Protein AF-A0A661WHG6-F1 (afdb_monomer_lite)

Radius of gyration: 19.68 Å; chains: 1; bounding box: 61×46×53 Å

Secondary structure (DSSP, 8-state):
-HHHHHHHHHHHHHHHHHHHT-SSHHHHHHHHHHHHHHHHHHH--HHHHHHHHTHHHHHHHHIIIIIGGGGGG----S--PPPHHHHHHHHHHHHHHHHHHHHHSSSTTHHHHHHHHHHHHHHHHHHTT--HHHHHHHHHHHHHHHHHHTT---HHHHHHHHHHHHHHHHHHHHHHHHHSPPPPP-S-S--

Foldseek 3Di:
DVVVVVVVVVVVVVLVVLQLQQLLLVLQLQLQLLLLVLVCLVPVDCVSNVSNVVSVVVSVVCCVVQPVLLPVPPPSPDRPADDPVLLVVLLVLLLVQQVVCQVVDVLHPPQSVVSSVLSNVLSVCSNVVHRNVVSCVPSVVVCVVVCVVSVNDHSSSSNSSSVSSSVSSVVSNVVSCVVRPDPDPPPDPPD

Structure (mmCIF, N/CA/C/O backbone):
data_AF-A0A661WHG6-F1
#
_entry.id   AF-A0A661WHG6-F1
#
loop_
_atom_site.group_PDB
_atom_site.id
_atom_site.type_symbol
_atom_site.label_atom_id
_atom_site.label_alt_id
_atom_site.label_comp_id
_atom_site.label_asym_id
_atom_site.label_entity_id
_atom_site.label_seq_id
_atom_site.pdbx_PDB_ins_code
_atom_site.Cartn_x
_atom_site.Cartn_y
_atom_site.Cartn_z
_atom_site.occupancy
_atom_site.B_iso_or_equiv
_atom_site.auth_seq_id
_atom_site.auth_comp_id
_atom_site.auth_asym_id
_atom_site.auth_atom_id
_atom_site.pdbx_PDB_model_num
ATOM 1 N N . MET A 1 1 ? -23.611 21.277 32.664 1.00 56.62 1 MET A N 1
ATOM 2 C CA . MET A 1 1 ? -24.031 19.951 32.149 1.00 56.62 1 MET A CA 1
ATOM 3 C C . MET A 1 1 ? -23.860 19.839 30.629 1.00 56.62 1 MET A C 1
ATOM 5 O O . MET A 1 1 ? -23.293 18.849 30.190 1.00 56.62 1 MET A O 1
ATOM 9 N N . ASN A 1 2 ? -24.220 20.860 29.833 1.00 60.94 2 ASN A N 1
ATOM 10 C CA . ASN A 1 2 ? -23.982 20.871 28.374 1.00 60.94 2 ASN A CA 1
ATOM 11 C C . ASN A 1 2 ? -22.501 20.778 27.956 1.00 60.94 2 ASN A C 1
ATOM 13 O O . ASN A 1 2 ? -22.187 20.074 26.997 1.00 60.94 2 ASN A O 1
ATOM 17 N N . ASP A 1 3 ? -21.574 21.405 28.685 1.00 63.75 3 ASP A N 1
ATOM 18 C CA . ASP A 1 3 ? -20.150 21.377 28.304 1.00 63.75 3 ASP A CA 1
ATOM 19 C C . ASP A 1 3 ? -19.500 19.997 28.485 1.00 63.75 3 ASP A C 1
ATOM 21 O O . ASP A 1 3 ? -18.672 19.587 27.674 1.00 63.75 3 ASP A O 1
ATOM 25 N N . GLN A 1 4 ? -19.930 19.223 29.489 1.00 61.72 4 GLN A N 1
ATOM 26 C CA . GLN A 1 4 ? -19.428 17.861 29.712 1.00 61.72 4 GLN A CA 1
ATOM 27 C C . GLN A 1 4 ? -19.907 16.887 28.626 1.00 61.72 4 GLN A C 1
ATOM 29 O O . GLN A 1 4 ? -19.120 16.068 28.156 1.00 61.72 4 GLN A O 1
ATOM 34 N N . ILE A 1 5 ? -21.157 17.021 28.168 1.00 66.31 5 ILE A N 1
ATOM 35 C CA . ILE A 1 5 ? -21.702 16.230 27.050 1.00 66.31 5 ILE A CA 1
ATOM 36 C C . ILE A 1 5 ? -20.987 16.600 25.738 1.00 66.31 5 ILE A C 1
ATOM 38 O O . ILE A 1 5 ? -20.675 15.736 24.915 1.00 66.31 5 ILE A O 1
ATOM 42 N N . THR A 1 6 ? -20.651 17.878 25.554 1.00 74.19 6 THR A N 1
ATOM 43 C CA . THR A 1 6 ? -19.936 18.363 24.363 1.00 74.19 6 THR A CA 1
ATOM 44 C C . THR A 1 6 ? -18.488 17.858 24.313 1.00 74.19 6 THR A C 1
ATOM 46 O O . THR A 1 6 ? -18.000 17.450 23.257 1.00 74.19 6 THR A O 1
ATOM 49 N N . GLU A 1 7 ? -17.795 17.808 25.451 1.00 71.00 7 GLU A N 1
ATOM 50 C CA . GLU A 1 7 ? -16.442 17.246 25.519 1.00 71.00 7 GLU A CA 1
ATOM 51 C C . GLU A 1 7 ? -16.431 15.714 25.402 1.00 71.00 7 GLU A C 1
ATOM 53 O O . GLU A 1 7 ? -15.607 15.164 24.668 1.00 71.00 7 GLU A O 1
ATOM 58 N N . GLN A 1 8 ? -17.392 15.007 26.008 1.00 69.88 8 GLN A N 1
ATOM 59 C CA . GLN A 1 8 ? -17.536 13.555 25.827 1.00 69.88 8 GLN A CA 1
ATOM 60 C C . GLN A 1 8 ? -17.824 13.178 24.367 1.00 69.88 8 GLN A C 1
ATOM 62 O O . GLN A 1 8 ? -17.201 12.262 23.828 1.00 69.88 8 GLN A O 1
ATOM 67 N N . THR A 1 9 ? -18.703 13.912 23.680 1.00 71.81 9 THR A N 1
ATOM 68 C CA . THR A 1 9 ? -19.012 13.670 22.258 1.00 71.81 9 THR A CA 1
ATOM 69 C C . THR A 1 9 ? -17.832 13.984 21.337 1.00 71.81 9 THR A C 1
ATOM 71 O O . THR A 1 9 ? -17.581 13.237 20.386 1.00 71.81 9 THR A O 1
ATOM 74 N N . LYS A 1 10 ? -17.043 15.030 21.623 1.00 68.44 10 LYS A N 1
ATOM 75 C CA . LYS A 1 10 ? -15.769 15.289 20.925 1.00 68.44 10 LYS A CA 1
ATOM 76 C C . LYS A 1 10 ? -14.760 14.162 21.129 1.00 68.44 10 LYS A C 1
ATOM 78 O O . LYS A 1 10 ? -14.116 13.748 20.163 1.00 68.44 10 LYS A O 1
ATOM 83 N N . GLN A 1 11 ? -14.608 13.663 22.356 1.00 65.00 11 GLN A N 1
ATOM 84 C CA . GLN A 1 11 ? -13.693 12.560 22.662 1.00 65.00 11 GLN A CA 1
ATOM 85 C C . GLN A 1 11 ? -14.117 11.267 21.959 1.00 65.00 11 GLN A C 1
ATOM 87 O O . GLN A 1 11 ? -13.280 10.640 21.307 1.00 65.00 11 GLN A O 1
ATOM 92 N N . LEU A 1 12 ? -15.414 10.947 21.980 1.00 65.25 12 LEU A N 1
ATOM 93 C CA . LEU A 1 12 ? -16.008 9.843 21.224 1.00 65.25 12 LEU A CA 1
ATOM 94 C C . LEU A 1 12 ? -15.752 9.990 19.723 1.00 65.25 12 LEU A C 1
ATOM 96 O O . LEU A 1 12 ? -15.233 9.064 19.116 1.00 65.25 12 LEU A O 1
ATOM 100 N N . ARG A 1 13 ? -15.999 11.161 19.118 1.00 63.28 13 ARG A N 1
ATOM 101 C CA . ARG A 1 13 ? -15.693 11.410 17.692 1.00 63.28 13 ARG A CA 1
ATOM 102 C C . ARG A 1 13 ? -14.212 11.238 17.365 1.00 63.28 13 ARG A C 1
ATOM 104 O O . ARG A 1 13 ? -13.872 10.628 16.353 1.00 63.28 13 ARG A O 1
ATOM 111 N N . LYS A 1 14 ? -13.318 11.758 18.209 1.00 62.19 14 LYS A N 1
ATOM 112 C CA . LYS A 1 14 ? -11.863 11.652 18.017 1.00 62.19 14 LYS A CA 1
ATOM 113 C C . LYS A 1 14 ? -11.382 10.201 18.132 1.00 62.19 14 LYS A C 1
ATOM 115 O O . LYS A 1 14 ? -10.477 9.795 17.404 1.00 62.19 14 LYS A O 1
ATOM 120 N N . GLN A 1 15 ? -11.986 9.411 19.015 1.00 61.53 15 GLN A N 1
ATOM 121 C CA . GLN A 1 15 ? -11.705 7.980 19.171 1.00 61.53 15 GLN A CA 1
ATOM 122 C C . GLN A 1 15 ? -12.338 7.134 18.056 1.00 61.53 15 GLN A C 1
ATOM 124 O O . GLN A 1 15 ? -11.702 6.197 17.566 1.00 61.53 15 GLN A O 1
ATOM 129 N N . TYR A 1 16 ? -13.522 7.524 17.580 1.00 63.84 16 TYR A N 1
ATOM 130 C CA . TYR A 1 16 ? -14.195 6.942 16.421 1.00 63.84 16 TYR A CA 1
ATOM 131 C C . TYR A 1 16 ? -13.341 7.115 15.165 1.00 63.84 16 TYR A C 1
ATOM 133 O O . TYR A 1 16 ? -13.012 6.138 14.500 1.00 63.84 16 TYR A O 1
ATOM 141 N N . ALA A 1 17 ? -12.863 8.337 14.914 1.00 60.47 17 ALA A N 1
ATOM 142 C CA . ALA A 1 17 ? -11.972 8.641 13.798 1.00 60.47 17 ALA A CA 1
ATOM 143 C C . ALA A 1 17 ? -10.676 7.812 13.839 1.00 60.47 17 ALA A C 1
ATOM 145 O O . ALA A 1 17 ? -10.213 7.331 12.811 1.00 60.47 17 ALA A O 1
ATOM 146 N N . ARG A 1 18 ? -10.095 7.582 15.024 1.00 62.00 18 ARG A N 1
ATOM 147 C CA . ARG A 1 18 ? -8.877 6.762 15.161 1.00 62.00 18 ARG A CA 1
ATOM 148 C C . ARG A 1 18 ? -9.119 5.280 14.890 1.00 62.00 18 ARG A C 1
ATOM 150 O O . ARG A 1 18 ? -8.292 4.641 14.250 1.00 62.00 18 ARG A O 1
ATOM 157 N N . THR A 1 19 ? -10.219 4.724 15.385 1.00 61.06 19 THR A N 1
ATOM 158 C CA . THR A 1 19 ? -10.533 3.295 15.208 1.00 61.06 19 THR A CA 1
ATOM 159 C C . THR A 1 19 ? -10.965 3.012 13.771 1.00 61.06 19 THR A C 1
ATOM 161 O O . THR A 1 19 ? -10.587 1.994 13.202 1.00 61.06 19 THR A O 1
ATOM 164 N N . PHE A 1 20 ? -11.646 3.973 13.143 1.00 66.50 20 PHE A N 1
ATOM 165 C CA . PHE A 1 20 ? -12.087 3.902 11.755 1.00 66.50 20 PHE A CA 1
ATOM 166 C C . PHE A 1 20 ? -10.953 3.723 10.740 1.00 66.50 20 PHE A C 1
ATOM 168 O O . PHE A 1 20 ? -11.207 3.218 9.654 1.00 66.50 20 PHE A O 1
ATOM 175 N N . HIS A 1 21 ? -9.718 4.109 11.059 1.00 70.50 21 HIS A N 1
ATOM 176 C CA . HIS A 1 21 ? -8.573 3.965 10.150 1.00 70.50 21 HIS A CA 1
ATOM 177 C C . HIS A 1 21 ? -7.598 2.844 10.541 1.00 70.50 21 HIS A C 1
ATOM 179 O O . HIS A 1 21 ? -6.594 2.659 9.862 1.00 70.50 21 HIS A O 1
ATOM 185 N N . ASN A 1 22 ? -7.876 2.097 11.615 1.00 72.75 22 ASN A N 1
ATOM 186 C CA . ASN A 1 22 ? -7.014 1.013 12.105 1.00 72.75 22 ASN A CA 1
ATOM 187 C C . ASN A 1 22 ? -7.556 -0.389 11.773 1.00 72.75 22 ASN A C 1
ATOM 189 O O . ASN A 1 22 ? -7.073 -1.377 12.321 1.00 72.75 22 ASN A O 1
ATOM 193 N N . ASP A 1 23 ? -8.545 -0.474 10.885 1.00 80.31 23 ASP A N 1
ATOM 194 C CA . ASP A 1 23 ? -9.193 -1.708 10.435 1.00 80.31 23 ASP A CA 1
ATOM 195 C C . ASP A 1 23 ? -8.406 -2.452 9.342 1.00 80.31 23 ASP A C 1
ATOM 197 O O . ASP A 1 23 ? -8.827 -3.517 8.919 1.00 80.31 23 ASP A O 1
ATOM 201 N N . GLY A 1 24 ? -7.288 -1.910 8.848 1.00 86.75 24 GLY A N 1
ATOM 202 C CA . GLY A 1 24 ? -6.466 -2.539 7.803 1.00 86.75 24 GLY A CA 1
ATOM 203 C C . GLY A 1 24 ? -7.029 -2.425 6.382 1.00 86.75 24 GLY A C 1
ATOM 204 O O . GLY A 1 24 ? -6.283 -2.593 5.419 1.00 86.75 24 GLY A O 1
ATOM 205 N N . LEU A 1 25 ? -8.307 -2.057 6.216 1.00 89.81 25 LEU A N 1
ATOM 206 C CA . LEU A 1 25 ? -8.905 -1.825 4.896 1.00 89.81 25 LEU A CA 1
ATOM 207 C C . LEU A 1 25 ? -8.182 -0.708 4.147 1.00 89.81 25 LEU A C 1
ATOM 209 O O . LEU A 1 25 ? -7.984 -0.798 2.940 1.00 89.81 25 LEU A O 1
ATOM 213 N N . LEU A 1 26 ? -7.774 0.342 4.860 1.00 89.00 26 LEU A N 1
ATOM 214 C CA . LEU A 1 26 ? -7.057 1.451 4.246 1.00 89.00 26 LEU A CA 1
ATOM 215 C C . LEU A 1 26 ? -5.708 1.000 3.674 1.00 89.00 26 LEU A C 1
ATOM 217 O O . LEU A 1 26 ? -5.421 1.286 2.515 1.00 89.00 26 LEU A O 1
ATOM 221 N N . ASP A 1 27 ? -4.918 0.270 4.462 1.00 90.62 27 ASP A N 1
ATOM 222 C CA . ASP A 1 27 ? -3.631 -0.294 4.054 1.00 90.62 27 ASP A CA 1
ATOM 223 C C . ASP A 1 27 ? -3.807 -1.229 2.834 1.00 90.62 27 ASP A C 1
ATOM 225 O O . ASP A 1 27 ? -3.047 -1.145 1.868 1.00 90.62 27 ASP A O 1
ATOM 229 N N . PHE A 1 28 ? -4.870 -2.047 2.831 1.00 93.69 28 PHE A N 1
ATOM 230 C CA . PHE A 1 28 ? -5.224 -2.927 1.714 1.00 93.69 28 PHE A CA 1
ATOM 231 C C . PHE A 1 28 ? -5.510 -2.145 0.428 1.00 93.69 28 PHE A C 1
ATOM 233 O O . PHE A 1 28 ? -4.937 -2.442 -0.617 1.00 93.69 28 PHE A O 1
ATOM 240 N N . PHE A 1 29 ? -6.368 -1.128 0.499 1.00 93.44 29 PHE A N 1
ATOM 241 C CA . PHE A 1 29 ? -6.764 -0.341 -0.668 1.00 93.44 29 PHE A CA 1
ATOM 242 C C . PHE A 1 29 ? -5.636 0.537 -1.210 1.00 93.44 29 PHE A C 1
ATOM 244 O O . PHE A 1 29 ? -5.507 0.696 -2.423 1.00 93.44 29 PHE A O 1
ATOM 251 N N . VAL A 1 30 ? -4.788 1.065 -0.329 1.00 92.31 30 VAL A N 1
ATOM 252 C CA . VAL A 1 30 ? -3.547 1.735 -0.726 1.00 92.31 30 VAL A CA 1
ATOM 253 C C . VAL A 1 30 ? -2.633 0.760 -1.470 1.00 92.31 30 VAL A C 1
ATOM 255 O O . VAL A 1 30 ? -2.161 1.075 -2.561 1.00 92.31 30 VAL A O 1
ATOM 258 N N . GLY A 1 31 ? -2.421 -0.438 -0.915 1.00 94.00 31 GLY A N 1
ATOM 259 C CA . GLY A 1 31 ? -1.637 -1.487 -1.561 1.00 94.00 31 GLY A CA 1
ATOM 260 C C . GLY A 1 31 ? -2.198 -1.872 -2.930 1.00 94.00 31 GLY A C 1
ATOM 261 O O . GLY A 1 31 ? -1.454 -1.911 -3.905 1.00 94.00 31 GLY A O 1
ATOM 262 N N . TRP A 1 32 ? -3.516 -2.050 -3.034 1.00 95.94 32 TRP A N 1
ATOM 263 C CA . TRP A 1 32 ? -4.223 -2.322 -4.288 1.00 95.94 32 TRP A CA 1
ATOM 264 C C . TRP A 1 32 ? -3.958 -1.257 -5.355 1.00 95.94 32 TRP A C 1
ATOM 266 O O . TRP A 1 32 ? -3.639 -1.592 -6.499 1.00 95.94 32 TRP A O 1
ATOM 276 N N . ALA A 1 33 ? -4.091 0.024 -5.000 1.00 94.81 33 ALA A N 1
ATOM 277 C CA . ALA A 1 33 ? -3.862 1.126 -5.930 1.00 94.81 33 ALA A CA 1
ATOM 278 C C . ALA A 1 33 ? -2.414 1.125 -6.443 1.00 94.81 33 ALA A C 1
ATOM 280 O O . ALA A 1 33 ? -2.183 1.268 -7.643 1.00 94.81 33 ALA A O 1
ATOM 281 N N . ILE A 1 34 ? -1.447 0.881 -5.552 1.00 94.69 34 ILE A N 1
ATOM 282 C CA . ILE A 1 34 ? -0.025 0.801 -5.902 1.00 94.69 34 ILE A CA 1
ATOM 283 C C . ILE A 1 34 ? 0.257 -0.421 -6.790 1.00 94.69 34 ILE A C 1
ATOM 285 O O . ILE A 1 34 ? 0.914 -0.275 -7.816 1.00 94.69 34 ILE A O 1
ATOM 289 N N . VAL A 1 35 ? -0.269 -1.609 -6.466 1.00 96.69 35 VAL A N 1
ATOM 290 C CA . VAL A 1 35 ? -0.124 -2.807 -7.318 1.00 96.69 35 VAL A CA 1
ATOM 291 C C . VAL A 1 35 ? -0.697 -2.549 -8.707 1.00 96.69 35 VAL A C 1
ATOM 293 O O . VAL A 1 35 ? -0.037 -2.831 -9.703 1.00 96.69 35 VAL A O 1
ATOM 296 N N . SER A 1 36 ? -1.891 -1.962 -8.781 1.00 96.44 36 SER A N 1
ATOM 297 C CA . SER A 1 36 ? -2.545 -1.635 -10.051 1.00 96.44 36 SER A CA 1
ATOM 298 C C . SER A 1 36 ? -1.712 -0.648 -10.874 1.00 96.44 36 SER A C 1
ATOM 300 O O . SER A 1 36 ? -1.520 -0.858 -12.070 1.00 96.44 36 SER A O 1
ATOM 302 N N . ALA A 1 37 ? -1.131 0.373 -10.233 1.00 94.19 37 ALA A N 1
ATOM 303 C CA . ALA A 1 37 ? -0.191 1.287 -10.878 1.00 94.19 37 ALA A CA 1
ATOM 304 C C . ALA A 1 37 ? 1.064 0.556 -11.389 1.00 94.19 37 ALA A C 1
ATOM 306 O O . ALA A 1 37 ? 1.504 0.796 -12.508 1.00 94.19 37 ALA A O 1
ATOM 307 N N . GLY A 1 38 ? 1.614 -0.381 -10.615 1.00 94.19 38 GLY A N 1
ATOM 308 C CA . GLY A 1 38 ? 2.751 -1.197 -11.039 1.00 94.19 38 GLY A CA 1
ATOM 309 C C . GLY A 1 38 ? 2.436 -2.094 -12.243 1.00 94.19 38 GLY A C 1
ATOM 310 O O . GLY A 1 38 ? 3.234 -2.171 -13.174 1.00 94.19 38 GLY A O 1
ATOM 311 N N . ILE A 1 39 ? 1.251 -2.712 -12.285 1.00 96.38 39 ILE A N 1
ATOM 312 C CA . ILE A 1 39 ? 0.800 -3.506 -13.442 1.00 96.38 39 ILE A CA 1
ATOM 313 C C . ILE A 1 39 ? 0.554 -2.605 -14.659 1.00 96.38 39 ILE A C 1
ATOM 315 O O . ILE A 1 39 ? 0.895 -2.984 -15.781 1.00 96.38 39 ILE A O 1
ATOM 319 N N . TYR A 1 40 ? 0.011 -1.402 -14.459 1.00 95.75 40 TYR A N 1
ATOM 320 C CA . TYR A 1 40 ? -0.107 -0.405 -15.522 1.00 95.75 40 TYR A CA 1
ATOM 321 C C . TYR A 1 40 ? 1.266 -0.051 -16.105 1.00 95.75 40 TYR A C 1
ATOM 323 O O . TYR A 1 40 ? 1.425 -0.094 -17.319 1.00 95.75 40 TYR A O 1
ATOM 331 N N . LEU A 1 41 ? 2.276 0.208 -15.269 1.00 92.88 41 LEU A N 1
ATOM 332 C CA . LEU A 1 41 ? 3.640 0.480 -15.740 1.00 92.88 41 LEU A CA 1
ATOM 333 C C . LEU A 1 41 ? 4.253 -0.707 -16.502 1.00 92.88 41 LEU A C 1
ATOM 335 O O . LEU A 1 41 ? 5.059 -0.500 -17.402 1.00 92.88 41 LEU A O 1
ATOM 339 N N . LEU A 1 42 ? 3.875 -1.943 -16.159 1.00 94.44 42 LEU A N 1
ATOM 340 C CA . LEU A 1 42 ? 4.360 -3.147 -16.838 1.00 94.44 42 LEU A CA 1
ATOM 341 C C . LEU A 1 42 ? 3.674 -3.389 -18.193 1.00 94.44 42 LEU A C 1
ATOM 343 O O . LEU A 1 42 ? 4.316 -3.825 -19.142 1.00 94.44 42 LEU A O 1
ATOM 347 N N . THR A 1 43 ? 2.364 -3.156 -18.272 1.00 95.94 43 THR A N 1
ATOM 348 C CA . THR A 1 43 ? 1.523 -3.581 -19.410 1.00 95.94 43 THR A CA 1
ATOM 349 C C . THR A 1 43 ? 1.077 -2.432 -20.309 1.00 95.94 43 THR A C 1
ATOM 351 O O . THR A 1 43 ? 0.618 -2.669 -21.422 1.00 95.94 43 THR A O 1
ATOM 354 N N . SER A 1 44 ? 1.172 -1.190 -19.831 1.00 94.56 44 SER A N 1
ATOM 355 C CA . SER A 1 44 ? 0.604 0.020 -20.445 1.00 94.56 44 SER A CA 1
ATOM 356 C C . SER A 1 44 ? -0.913 -0.034 -20.700 1.00 94.56 44 SER A C 1
ATOM 358 O O . SER A 1 44 ? -1.455 0.795 -21.429 1.00 94.56 44 SER A O 1
ATOM 360 N N . LEU A 1 45 ? -1.637 -0.985 -20.095 1.00 96.44 45 LEU A N 1
ATOM 361 C CA . LEU A 1 45 ? -3.079 -1.135 -20.292 1.00 96.44 45 LEU A CA 1
ATOM 362 C C . LEU A 1 45 ? -3.859 -0.220 -19.342 1.00 96.44 45 LEU A C 1
ATOM 364 O O . LEU A 1 45 ? -3.857 -0.417 -18.125 1.00 96.44 45 LEU A O 1
ATOM 368 N N . ALA A 1 46 ? -4.600 0.738 -19.904 1.00 94.31 46 ALA A N 1
ATOM 369 C CA . ALA A 1 46 ? -5.348 1.749 -19.149 1.00 94.31 46 ALA A CA 1
ATOM 370 C C . ALA A 1 46 ? -6.341 1.167 -18.125 1.00 94.31 46 ALA A C 1
ATOM 372 O O . ALA A 1 46 ? -6.623 1.806 -17.112 1.00 94.31 46 ALA A O 1
ATOM 373 N N . ILE A 1 47 ? -6.831 -0.061 -18.339 1.00 95.44 47 ILE A N 1
ATOM 374 C CA . ILE A 1 47 ? -7.724 -0.749 -17.398 1.00 95.44 47 ILE A CA 1
ATOM 375 C C . ILE A 1 47 ? -7.127 -0.856 -15.990 1.00 95.44 47 ILE A C 1
ATOM 377 O O . ILE A 1 47 ? -7.861 -0.720 -15.016 1.00 95.44 47 ILE A O 1
ATOM 381 N N . PHE A 1 48 ? -5.806 -1.015 -15.858 1.00 93.00 48 PHE A N 1
ATOM 382 C CA . PHE A 1 48 ? -5.152 -1.087 -14.550 1.00 93.00 48 PHE A CA 1
ATOM 383 C C . PHE A 1 48 ? -5.045 0.276 -13.863 1.00 93.00 48 PHE A C 1
ATOM 385 O O . PHE A 1 48 ? -5.073 0.342 -12.637 1.00 93.00 48 PHE A O 1
ATOM 392 N N . SER A 1 49 ? -5.029 1.374 -14.625 1.00 89.31 49 SER A N 1
ATOM 393 C CA . SER A 1 49 ? -5.173 2.716 -14.052 1.00 89.31 49 SER A CA 1
ATOM 394 C C . SER A 1 49 ? -6.560 2.873 -13.421 1.00 89.31 49 SER A C 1
ATOM 396 O O . SER A 1 49 ? -6.667 3.203 -12.242 1.00 89.31 49 SER A O 1
ATOM 398 N N . PHE A 1 50 ? -7.628 2.513 -14.146 1.00 91.94 50 PHE A N 1
ATOM 399 C CA . PHE A 1 50 ? -8.996 2.533 -13.609 1.00 91.94 50 PHE A CA 1
ATOM 400 C C . PHE A 1 50 ? -9.184 1.569 -12.430 1.00 91.94 50 PHE A C 1
ATOM 402 O O . PHE A 1 50 ? -9.786 1.936 -11.418 1.00 91.94 50 PHE A O 1
ATOM 409 N N . ALA A 1 51 ? -8.628 0.358 -12.520 1.00 92.12 51 ALA A N 1
ATOM 410 C CA . ALA A 1 51 ? -8.685 -0.635 -11.451 1.00 92.12 51 ALA A CA 1
ATOM 411 C C . ALA A 1 51 ? -8.031 -0.135 -10.154 1.00 92.12 51 ALA A C 1
ATOM 413 O O . ALA A 1 51 ? -8.504 -0.478 -9.072 1.00 92.12 51 ALA A O 1
ATOM 414 N N . GLY A 1 52 ? -7.006 0.718 -10.243 1.00 89.75 52 GLY A N 1
ATOM 415 C CA . GLY A 1 52 ? -6.383 1.346 -9.078 1.00 89.75 52 GLY A CA 1
ATOM 416 C C . GLY A 1 52 ? -7.314 2.283 -8.300 1.00 89.75 52 GLY A C 1
ATOM 417 O O . GLY A 1 52 ? -7.174 2.398 -7.085 1.00 89.75 52 GLY A O 1
ATOM 418 N N . TRP A 1 53 ? -8.299 2.898 -8.966 1.00 88.88 53 TRP A N 1
ATOM 419 C CA . TRP A 1 53 ? -9.263 3.825 -8.352 1.00 88.88 53 TRP A CA 1
ATOM 420 C C . TRP A 1 53 ? -10.538 3.146 -7.832 1.00 88.88 53 TRP A C 1
ATOM 422 O O . TRP A 1 53 ? -11.190 3.675 -6.928 1.00 88.88 53 TRP A O 1
ATOM 432 N N . MET A 1 54 ? -10.871 1.954 -8.340 1.00 89.12 54 MET A N 1
ATOM 433 C CA . MET A 1 54 ? -12.032 1.154 -7.907 1.00 89.12 54 MET A CA 1
ATOM 434 C C . MET A 1 54 ? -12.184 1.000 -6.380 1.00 89.12 54 MET A C 1
ATOM 436 O O . MET A 1 54 ? -13.309 1.133 -5.889 1.00 89.12 54 MET A O 1
ATOM 440 N N . PRO A 1 55 ? -11.108 0.786 -5.594 1.00 87.25 55 PRO A N 1
ATOM 441 C CA . PRO A 1 55 ? -11.149 0.790 -4.133 1.00 87.25 55 PRO A CA 1
ATOM 442 C C . PRO A 1 55 ? -11.964 1.899 -3.466 1.00 87.25 55 PRO A C 1
ATOM 444 O O . PRO A 1 55 ? -12.628 1.646 -2.461 1.00 87.25 55 PRO A O 1
ATOM 447 N N . ILE A 1 56 ? -11.957 3.117 -4.014 1.00 85.50 56 ILE A N 1
ATOM 448 C CA . ILE A 1 56 ? -12.650 4.266 -3.414 1.00 85.50 56 ILE A CA 1
ATOM 449 C C . ILE A 1 56 ? -14.157 4.012 -3.310 1.00 85.50 56 ILE A C 1
ATOM 451 O O . ILE A 1 56 ? -14.779 4.361 -2.305 1.00 85.50 56 ILE A O 1
ATOM 455 N N . LEU A 1 57 ? -14.730 3.334 -4.307 1.00 86.81 57 LEU A N 1
ATOM 456 C CA . LEU A 1 57 ? -16.146 2.971 -4.334 1.00 86.81 57 LEU A CA 1
ATOM 457 C C . LEU A 1 57 ? -16.470 1.848 -3.338 1.00 86.81 57 LEU A C 1
ATOM 459 O O . LEU A 1 57 ? -17.591 1.755 -2.842 1.00 86.81 57 LEU A O 1
ATOM 463 N N . LEU A 1 58 ? -15.483 1.009 -3.022 1.00 86.88 58 LEU A N 1
ATOM 464 C CA . LEU A 1 58 ? -15.633 -0.175 -2.179 1.00 86.88 58 LEU A CA 1
ATOM 465 C C . LEU A 1 58 ? -15.428 0.120 -0.687 1.00 86.88 58 LEU A C 1
ATOM 467 O O . LEU A 1 58 ? -16.003 -0.571 0.154 1.00 86.88 58 LEU A O 1
ATOM 471 N N . ILE A 1 59 ? -14.677 1.167 -0.330 1.00 85.50 59 ILE A N 1
ATOM 472 C CA . ILE A 1 59 ? -14.402 1.524 1.073 1.00 85.50 59 ILE A CA 1
ATOM 473 C C . ILE A 1 59 ? -15.691 1.687 1.885 1.00 85.50 59 ILE A C 1
ATOM 475 O O . ILE A 1 59 ? -15.831 1.093 2.955 1.00 85.50 59 ILE A O 1
ATOM 479 N N . ALA A 1 60 ? -16.636 2.492 1.396 1.00 84.56 60 ALA A N 1
ATOM 480 C CA . ALA A 1 60 ? -17.869 2.790 2.119 1.00 84.56 60 ALA A CA 1
ATOM 481 C C . ALA A 1 60 ? -18.747 1.543 2.369 1.00 84.56 60 ALA A C 1
ATOM 483 O O . ALA A 1 60 ? -19.098 1.307 3.531 1.00 84.56 60 ALA A O 1
ATOM 484 N N . PRO A 1 61 ? -19.099 0.722 1.357 1.00 88.56 61 PRO A N 1
ATOM 485 C CA . PRO A 1 61 ? -19.908 -0.474 1.580 1.00 88.56 61 PRO A CA 1
ATOM 486 C C . PRO A 1 61 ? -19.185 -1.534 2.420 1.00 88.56 61 PRO A C 1
ATOM 488 O O . PRO A 1 61 ? -19.812 -2.118 3.305 1.00 88.56 61 PRO A O 1
ATOM 491 N N . LEU A 1 62 ? -17.874 -1.748 2.230 1.00 86.69 62 LEU A N 1
ATOM 492 C CA . LEU A 1 62 ? -17.133 -2.713 3.052 1.00 86.69 62 LEU A CA 1
ATOM 493 C C . LEU A 1 62 ? -17.087 -2.282 4.515 1.00 86.69 62 LEU A C 1
ATOM 495 O O . LEU A 1 62 ? -17.322 -3.102 5.402 1.00 86.69 62 LEU A O 1
ATOM 499 N N . LYS A 1 63 ? -16.854 -0.995 4.789 1.00 84.69 63 LYS A N 1
ATOM 500 C CA . LYS A 1 63 ? -16.883 -0.497 6.166 1.00 84.69 63 LYS A CA 1
ATOM 501 C C . LYS A 1 63 ? -18.273 -0.617 6.774 1.00 84.69 63 LYS A C 1
ATOM 503 O O . LYS A 1 63 ? -18.372 -1.075 7.907 1.00 84.69 63 LYS A O 1
ATOM 508 N N . LYS A 1 64 ? -19.340 -0.2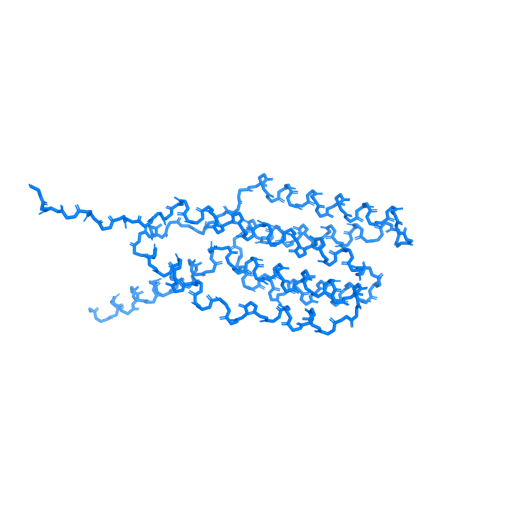88 6.037 1.00 85.19 64 LYS A N 1
ATOM 509 C CA . LYS A 1 64 ? -20.724 -0.474 6.511 1.00 85.19 64 LYS A CA 1
ATOM 510 C C . LYS A 1 64 ? -21.037 -1.925 6.867 1.00 85.19 64 LYS A C 1
ATOM 512 O O . LYS A 1 64 ? -21.705 -2.159 7.863 1.00 85.19 64 LYS A O 1
ATOM 517 N N . ARG A 1 65 ? -20.536 -2.883 6.086 1.00 86.31 65 ARG A N 1
ATOM 518 C CA . ARG A 1 65 ? -20.790 -4.312 6.303 1.00 86.31 65 ARG A CA 1
ATOM 519 C C . ARG A 1 65 ? -19.936 -4.918 7.415 1.00 86.31 65 ARG A C 1
ATOM 521 O O . ARG A 1 65 ? -20.433 -5.708 8.209 1.00 86.31 65 ARG A O 1
ATOM 528 N N . PHE A 1 66 ? -18.646 -4.591 7.456 1.00 84.06 66 PHE A N 1
ATOM 529 C CA . PHE A 1 66 ? -17.693 -5.290 8.318 1.00 84.06 66 PHE A CA 1
ATOM 530 C C . PHE A 1 66 ? -17.244 -4.471 9.520 1.00 84.06 66 PHE A C 1
ATOM 532 O O . PHE A 1 66 ? -17.058 -5.023 10.593 1.00 84.06 66 PHE A O 1
ATOM 539 N N . VAL A 1 67 ? -17.081 -3.163 9.389 1.00 81.81 67 VAL A N 1
ATOM 540 C CA . VAL A 1 67 ? -16.415 -2.362 10.424 1.00 81.81 67 VAL A CA 1
ATOM 541 C C . VAL A 1 67 ? -17.434 -1.670 11.323 1.00 81.81 67 VAL A C 1
ATOM 543 O O . VAL A 1 67 ? -17.304 -1.717 12.542 1.00 81.81 67 VAL A O 1
ATOM 546 N N . ILE A 1 68 ? -18.490 -1.097 10.737 1.00 79.69 68 ILE A N 1
ATOM 547 C CA . ILE A 1 68 ? -19.511 -0.340 11.470 1.00 79.69 68 ILE A CA 1
ATOM 548 C C . ILE A 1 68 ? -20.246 -1.176 12.531 1.00 79.69 68 ILE A C 1
ATOM 550 O O . ILE A 1 68 ? -20.311 -0.717 13.671 1.00 79.69 68 ILE A O 1
ATOM 554 N N . PRO A 1 69 ? -20.724 -2.402 12.236 1.00 79.88 69 PRO A N 1
ATOM 555 C CA . PRO A 1 69 ? -21.452 -3.208 13.220 1.00 79.88 69 PRO A CA 1
ATOM 556 C C . PRO A 1 69 ? -20.594 -3.621 14.427 1.00 79.88 69 PRO A C 1
ATOM 558 O O . PRO A 1 69 ? -21.113 -3.917 15.494 1.00 79.88 69 PRO A O 1
ATOM 561 N N . ARG A 1 70 ? -19.262 -3.607 14.282 1.00 75.69 70 ARG A N 1
ATOM 562 C CA . ARG A 1 70 ? -18.305 -4.040 15.311 1.00 75.69 70 ARG A CA 1
ATOM 563 C C . ARG A 1 70 ? -17.846 -2.905 16.234 1.00 75.69 70 ARG A C 1
ATOM 565 O O . ARG A 1 70 ? -17.146 -3.158 17.213 1.00 75.69 70 ARG A O 1
ATOM 572 N N . PHE A 1 71 ? -18.239 -1.653 15.970 1.00 66.94 71 PHE A N 1
ATOM 573 C CA . PHE A 1 71 ? -17.826 -0.512 16.799 1.00 66.94 71 PHE A CA 1
ATOM 574 C C . PHE A 1 71 ? -18.457 -0.492 18.193 1.00 66.94 71 PHE A C 1
ATOM 576 O O . PHE A 1 71 ? -17.837 0.063 19.098 1.00 66.94 71 PHE A O 1
ATOM 583 N N . GLY A 1 72 ? -19.627 -1.111 18.393 1.00 61.22 72 GLY A N 1
ATOM 584 C CA . GLY A 1 72 ? -20.254 -1.222 19.719 1.00 61.22 72 GLY A CA 1
ATOM 585 C C . GLY A 1 72 ? -19.411 -2.012 20.730 1.00 61.22 72 GLY A C 1
ATOM 586 O O . GLY A 1 72 ? -19.482 -1.760 21.928 1.00 61.22 72 GLY A O 1
ATOM 587 N N . TYR A 1 73 ? -18.543 -2.901 20.236 1.00 56.44 73 TYR A N 1
ATOM 588 C CA . TYR A 1 73 ? -17.729 -3.830 21.030 1.00 56.44 73 TYR A CA 1
ATOM 589 C C . TYR A 1 73 ? -16.270 -3.396 21.180 1.00 56.44 73 TYR A C 1
ATOM 591 O O . TYR A 1 73 ? -15.501 -3.985 21.948 1.00 56.44 73 TYR A O 1
ATOM 599 N N . ALA A 1 74 ? -15.849 -2.362 20.449 1.00 55.97 74 ALA A N 1
ATOM 600 C CA . ALA A 1 74 ? -14.484 -1.882 20.503 1.00 55.97 74 ALA A CA 1
ATOM 601 C C . ALA A 1 74 ? -14.237 -1.156 21.830 1.00 55.97 74 ALA A C 1
ATOM 603 O O . ALA A 1 74 ? -14.360 0.060 21.915 1.00 55.97 74 ALA A O 1
ATOM 604 N N . LYS A 1 75 ? -13.826 -1.881 22.882 1.00 53.41 75 LYS A N 1
ATOM 605 C CA . LYS A 1 75 ? -13.191 -1.257 24.054 1.00 53.41 75 LYS A CA 1
ATOM 606 C C . LYS A 1 75 ? -11.988 -0.471 23.532 1.00 53.41 75 LYS A C 1
ATOM 608 O O . LYS A 1 75 ? -10.976 -1.080 23.179 1.00 53.41 75 LYS A O 1
ATOM 613 N N . PHE A 1 76 ? -12.134 0.856 23.428 1.00 54.31 76 PHE A N 1
ATOM 614 C CA . PHE A 1 76 ? -11.269 1.826 22.730 1.00 54.31 76 PHE A CA 1
ATOM 615 C C . PHE A 1 76 ? -9.876 1.991 23.369 1.00 54.31 76 PHE A C 1
ATOM 617 O O . PHE A 1 76 ? -9.388 3.090 23.633 1.00 54.31 76 PHE A O 1
ATOM 624 N N . SER A 1 77 ? -9.216 0.874 23.643 1.00 47.84 77 SER A N 1
ATOM 625 C CA . SER A 1 77 ? -7.939 0.777 24.323 1.00 47.84 77 SER A CA 1
ATOM 626 C C . SER A 1 77 ? -6.840 0.558 23.284 1.00 47.84 77 SER A C 1
ATOM 628 O O . SER A 1 77 ? -6.545 -0.555 22.862 1.00 47.84 77 SER A O 1
ATOM 630 N N . LYS A 1 78 ? -6.232 1.690 22.910 1.00 54.97 78 LYS A N 1
ATOM 631 C CA . LYS A 1 78 ? -5.019 1.854 22.091 1.00 54.97 78 LYS A CA 1
ATOM 632 C C . LYS A 1 78 ? -5.167 1.487 20.596 1.00 54.97 78 LYS A C 1
ATOM 634 O O . LYS A 1 78 ? -5.916 0.580 20.243 1.00 54.97 78 LYS A O 1
ATOM 639 N N . PRO A 1 79 ? -4.466 2.210 19.694 1.00 56.66 79 PRO A N 1
ATOM 640 C CA . PRO A 1 79 ? -4.392 1.848 18.278 1.00 56.66 79 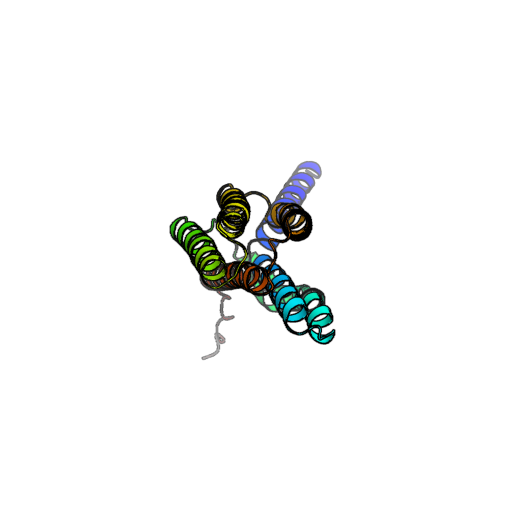PRO A CA 1
ATOM 641 C C . PRO A 1 79 ? -3.958 0.388 18.128 1.00 56.66 79 PRO A C 1
ATOM 643 O O . PRO A 1 79 ? -3.112 -0.072 18.897 1.00 56.66 79 PRO A O 1
ATOM 646 N N . ALA A 1 80 ? -4.504 -0.332 17.145 1.00 61.09 80 ALA A N 1
ATOM 647 C CA . ALA A 1 80 ? -3.999 -1.653 16.789 1.00 61.09 80 ALA A CA 1
ATOM 648 C C . ALA A 1 80 ? -2.555 -1.501 16.284 1.00 61.09 80 ALA A C 1
ATOM 650 O O . ALA A 1 80 ? -2.318 -1.127 15.133 1.00 61.09 80 ALA A O 1
ATOM 651 N N . ALA A 1 81 ? -1.596 -1.717 17.184 1.00 68.62 81 ALA A N 1
ATOM 652 C CA . ALA A 1 81 ? -0.183 -1.717 16.856 1.00 68.62 81 ALA A CA 1
ATOM 653 C C . ALA A 1 81 ? 0.116 -2.965 16.026 1.00 68.62 81 ALA A C 1
ATOM 655 O O . ALA A 1 81 ? -0.276 -4.076 16.392 1.00 68.62 81 ALA A O 1
ATOM 656 N N . ILE A 1 82 ? 0.793 -2.776 14.897 1.00 76.38 82 ILE A N 1
ATOM 657 C CA . ILE A 1 82 ? 1.301 -3.892 14.106 1.00 76.38 82 ILE A CA 1
ATOM 658 C C . ILE A 1 82 ? 2.425 -4.524 14.940 1.00 76.38 82 ILE A C 1
ATOM 660 O O . ILE A 1 82 ? 3.311 -3.797 15.392 1.00 76.38 82 ILE A O 1
ATOM 664 N N . PRO A 1 83 ? 2.408 -5.840 15.205 1.00 82.94 83 PRO A N 1
ATOM 665 C CA . PRO A 1 83 ? 3.462 -6.449 15.999 1.00 82.94 83 PRO A CA 1
ATOM 666 C C . PRO A 1 83 ? 4.802 -6.308 15.269 1.00 82.94 83 PRO A C 1
ATOM 668 O O . PRO A 1 83 ? 4.915 -6.598 14.077 1.00 82.94 83 PRO A O 1
ATOM 671 N N . ARG A 1 84 ? 5.836 -5.892 16.009 1.00 84.19 84 ARG A N 1
ATOM 672 C CA . ARG A 1 84 ? 7.206 -5.693 15.505 1.00 84.19 84 ARG A CA 1
ATOM 673 C C . ARG A 1 84 ? 7.731 -6.804 14.586 1.00 84.19 84 ARG A C 1
ATOM 675 O O . ARG A 1 84 ? 8.285 -6.444 13.552 1.00 84.19 84 ARG A O 1
ATOM 682 N N . PRO A 1 85 ? 7.565 -8.114 14.870 1.00 85.88 85 PRO A N 1
ATOM 683 C CA . PRO A 1 85 ? 8.048 -9.155 13.958 1.00 85.88 85 PRO A CA 1
ATOM 684 C C . PRO A 1 85 ? 7.413 -9.089 12.564 1.00 85.88 85 PRO A C 1
ATOM 686 O O . PRO A 1 85 ? 8.091 -9.368 11.582 1.00 85.88 85 PRO A O 1
ATOM 689 N N . ILE A 1 86 ? 6.152 -8.661 12.449 1.00 85.88 86 ILE A N 1
ATOM 690 C CA . ILE A 1 86 ? 5.480 -8.512 11.150 1.00 85.88 86 ILE A CA 1
ATOM 691 C C . ILE A 1 86 ? 6.023 -7.304 10.395 1.00 85.88 86 ILE A C 1
ATOM 693 O O . ILE A 1 86 ? 6.248 -7.393 9.193 1.00 85.88 86 ILE A O 1
ATOM 697 N N . LEU A 1 87 ? 6.294 -6.198 11.092 1.00 85.56 87 LEU A N 1
ATOM 698 C CA . LEU A 1 87 ? 6.945 -5.035 10.483 1.00 85.56 87 LEU A CA 1
ATOM 699 C C . LEU A 1 87 ? 8.365 -5.364 10.014 1.00 85.56 87 LEU A C 1
ATOM 701 O O . LEU A 1 87 ? 8.739 -4.999 8.904 1.00 85.56 87 LEU A O 1
ATOM 705 N N . ILE A 1 88 ? 9.135 -6.091 10.826 1.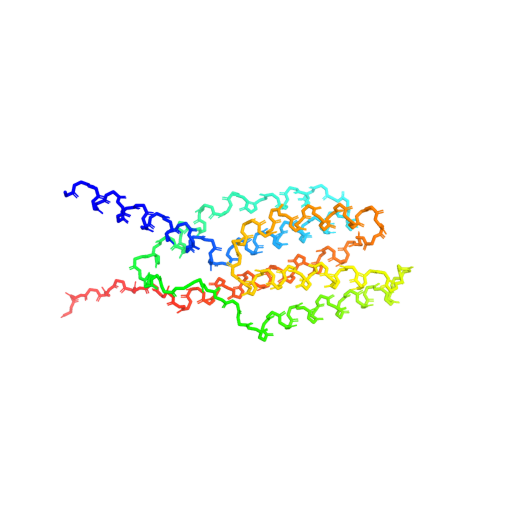00 86.19 88 ILE A N 1
ATOM 706 C CA . ILE A 1 88 ? 10.480 -6.554 10.464 1.00 86.19 88 ILE A CA 1
ATOM 707 C C . ILE A 1 88 ? 10.405 -7.494 9.257 1.00 86.19 88 ILE A C 1
ATOM 709 O O . ILE A 1 88 ? 11.169 -7.324 8.312 1.00 86.19 88 ILE A O 1
ATOM 713 N N . GLY A 1 89 ? 9.455 -8.433 9.249 1.00 87.81 89 GLY A N 1
ATOM 714 C CA . GLY A 1 89 ? 9.213 -9.326 8.118 1.00 87.81 89 GLY A CA 1
ATOM 715 C C . GLY A 1 89 ? 8.856 -8.563 6.841 1.00 87.81 89 GLY A C 1
ATOM 716 O O . GLY A 1 89 ? 9.473 -8.790 5.805 1.00 87.81 89 GLY A O 1
ATOM 717 N N . ALA A 1 90 ? 7.934 -7.600 6.918 1.00 87.94 90 ALA A N 1
ATOM 718 C CA . ALA A 1 90 ? 7.562 -6.740 5.794 1.00 87.94 90 ALA A CA 1
ATOM 719 C C . ALA A 1 90 ? 8.761 -5.934 5.265 1.00 87.94 90 ALA A C 1
ATOM 721 O O . ALA A 1 90 ? 8.981 -5.876 4.056 1.00 87.94 90 ALA A O 1
ATOM 722 N N . GLY A 1 91 ? 9.576 -5.369 6.160 1.00 87.38 91 GLY A N 1
ATOM 723 C CA . GLY A 1 91 ? 10.810 -4.672 5.795 1.00 87.38 91 GLY A CA 1
ATOM 724 C C . GLY A 1 91 ? 11.828 -5.601 5.133 1.00 87.38 91 GLY A C 1
ATOM 725 O O . GLY A 1 91 ? 12.420 -5.239 4.118 1.00 87.38 91 GLY A O 1
ATOM 726 N N . GLY A 1 92 ? 11.972 -6.823 5.651 1.00 88.50 92 GLY A N 1
ATOM 727 C CA . GLY A 1 92 ? 12.807 -7.870 5.067 1.00 88.50 92 GLY A CA 1
ATOM 728 C C . GLY A 1 92 ? 12.361 -8.251 3.656 1.00 88.50 92 GLY A C 1
ATOM 729 O O . GLY A 1 92 ? 13.196 -8.324 2.761 1.00 88.50 92 GLY A O 1
ATOM 730 N N . VAL A 1 93 ? 11.055 -8.410 3.420 1.00 91.56 93 VAL A N 1
ATOM 731 C CA . VAL A 1 93 ? 10.500 -8.700 2.086 1.00 91.56 93 VAL A CA 1
ATOM 732 C C . VAL A 1 93 ? 10.777 -7.559 1.107 1.00 91.56 93 VAL A C 1
ATOM 734 O O . VAL A 1 93 ? 11.189 -7.818 -0.022 1.00 91.56 93 VAL A O 1
ATOM 737 N N . ILE A 1 94 ? 10.612 -6.300 1.528 1.00 90.25 94 ILE A N 1
ATOM 738 C CA . ILE A 1 94 ? 10.930 -5.135 0.686 1.00 90.25 94 ILE A CA 1
ATOM 739 C C . ILE A 1 94 ? 12.425 -5.105 0.346 1.00 90.25 94 ILE A C 1
ATOM 741 O O . ILE A 1 94 ? 12.796 -4.902 -0.811 1.00 90.25 94 ILE A O 1
ATOM 745 N N . LEU A 1 95 ? 13.297 -5.326 1.331 1.00 89.50 95 LEU A N 1
ATOM 746 C CA . LEU A 1 95 ? 14.745 -5.263 1.145 1.00 89.50 95 LEU A CA 1
ATOM 747 C C . LEU A 1 95 ? 15.261 -6.416 0.274 1.00 89.50 95 LEU A C 1
ATOM 749 O O . LEU A 1 95 ? 15.977 -6.177 -0.693 1.00 89.50 95 LEU A O 1
ATOM 753 N N . ILE A 1 96 ? 14.852 -7.653 0.558 1.00 90.81 96 ILE A N 1
ATOM 754 C CA . ILE A 1 96 ? 15.235 -8.828 -0.236 1.00 90.81 96 ILE A CA 1
ATOM 755 C C . ILE A 1 96 ? 14.646 -8.726 -1.644 1.00 90.81 96 ILE A C 1
ATOM 757 O O . ILE A 1 96 ? 15.358 -8.934 -2.622 1.00 90.81 96 ILE A O 1
ATOM 761 N N . GLY A 1 97 ? 13.368 -8.363 -1.772 1.00 88.62 97 GLY A N 1
ATOM 762 C CA . GLY A 1 97 ? 12.717 -8.235 -3.073 1.00 88.62 97 GLY A CA 1
ATOM 763 C C . GLY A 1 97 ? 13.344 -7.137 -3.936 1.00 88.62 97 GLY A C 1
ATOM 764 O O . GLY A 1 97 ? 13.596 -7.360 -5.117 1.00 88.62 97 GLY A O 1
ATOM 765 N N . SER A 1 98 ? 13.678 -5.981 -3.357 1.00 87.31 98 SER A N 1
ATOM 766 C CA . SER A 1 98 ? 14.383 -4.916 -4.087 1.00 87.31 98 SER A CA 1
ATOM 767 C C . SER A 1 98 ? 15.819 -5.300 -4.458 1.00 87.31 98 SER A C 1
ATOM 769 O O . SER A 1 98 ? 16.278 -4.940 -5.543 1.00 87.31 98 SER A O 1
ATOM 771 N N . LEU A 1 99 ? 16.510 -6.080 -3.618 1.00 89.00 99 LEU A N 1
ATOM 772 C CA . LEU A 1 99 ? 17.825 -6.634 -3.942 1.00 89.00 99 LEU A CA 1
ATOM 773 C C . LEU A 1 99 ? 17.734 -7.613 -5.117 1.00 89.00 99 LEU A C 1
ATOM 775 O O . LEU A 1 99 ? 18.522 -7.511 -6.049 1.00 89.00 99 LEU A O 1
ATOM 779 N N . LEU A 1 100 ? 16.745 -8.512 -5.117 1.00 88.50 100 LEU A N 1
ATOM 780 C CA . LEU A 1 100 ? 16.517 -9.447 -6.221 1.00 88.50 100 LEU A CA 1
ATOM 781 C C . LEU A 1 100 ? 16.234 -8.710 -7.531 1.00 88.50 100 LEU A C 1
ATOM 783 O O . LEU A 1 100 ? 16.855 -9.017 -8.544 1.00 88.50 100 LEU A O 1
ATOM 787 N N . VAL A 1 101 ? 15.365 -7.693 -7.509 1.00 86.12 101 VAL A N 1
ATOM 788 C CA . VAL A 1 101 ? 15.104 -6.853 -8.691 1.00 86.12 101 VAL A CA 1
ATOM 789 C C . VAL A 1 101 ? 16.378 -6.152 -9.167 1.00 86.12 101 VAL A C 1
ATOM 791 O O . VAL A 1 101 ? 16.605 -6.040 -10.367 1.00 86.12 101 VAL A O 1
ATOM 794 N N . SER A 1 102 ? 17.230 -5.703 -8.246 1.00 86.56 102 SER A N 1
ATOM 795 C CA . SER A 1 102 ? 18.499 -5.061 -8.588 1.00 86.56 102 SER A CA 1
ATOM 796 C C . SER A 1 102 ? 19.548 -6.017 -9.149 1.00 86.56 102 SER A C 1
ATOM 798 O O . SER A 1 102 ? 20.340 -5.577 -9.973 1.00 86.56 102 SER A O 1
ATOM 800 N N . VAL A 1 103 ? 19.609 -7.262 -8.675 1.00 85.19 103 VAL A N 1
ATOM 801 C CA . VAL A 1 103 ? 20.565 -8.273 -9.158 1.00 85.19 103 VAL A CA 1
ATOM 802 C C . VAL A 1 103 ? 20.135 -8.813 -10.520 1.00 85.19 103 VAL A C 1
ATOM 804 O O . VAL A 1 103 ? 20.975 -9.063 -11.376 1.00 85.19 103 VAL A O 1
ATOM 807 N N . LEU A 1 104 ? 18.826 -8.982 -10.721 1.00 84.50 104 LEU A N 1
ATOM 808 C CA . LEU A 1 104 ? 18.251 -9.455 -11.981 1.00 84.50 104 LEU A CA 1
ATOM 809 C C . LEU A 1 104 ? 18.142 -8.346 -13.041 1.00 84.50 104 LEU A C 1
ATOM 811 O O . LEU A 1 104 ? 18.026 -8.645 -14.226 1.00 84.50 104 LEU A O 1
ATOM 815 N N . GLY A 1 105 ? 18.148 -7.079 -12.626 1.00 77.25 105 GLY A N 1
ATOM 816 C CA . GLY A 1 105 ? 18.079 -5.910 -13.502 1.00 77.25 105 GLY A CA 1
ATOM 817 C C . GLY A 1 105 ? 19.418 -5.182 -13.664 1.00 77.25 105 GLY A C 1
ATOM 818 O O . GLY A 1 105 ? 20.432 -5.543 -13.080 1.00 77.25 105 GLY A O 1
ATOM 819 N N . SER A 1 106 ? 19.412 -4.095 -14.439 1.00 69.56 106 SER A N 1
ATOM 820 C CA . SER A 1 106 ? 20.593 -3.251 -14.702 1.00 69.56 106 SER A CA 1
ATOM 821 C C . SER A 1 106 ? 20.719 -2.032 -13.775 1.00 69.56 106 SER A C 1
ATOM 823 O O . SER A 1 106 ? 21.591 -1.191 -13.974 1.00 69.56 106 SER A O 1
ATOM 825 N N . GLN A 1 107 ? 19.848 -1.911 -12.770 1.00 71.06 107 GLN A N 1
ATOM 826 C CA . GLN A 1 107 ? 19.680 -0.687 -11.973 1.00 71.06 107 GLN A CA 1
ATOM 827 C C . GLN A 1 107 ? 20.707 -0.525 -10.833 1.00 71.06 107 GLN A C 1
ATOM 829 O O . GLN A 1 107 ? 20.820 0.547 -10.232 1.00 71.06 107 GLN A O 1
ATOM 834 N N . GLY A 1 108 ? 21.471 -1.581 -10.529 1.00 75.44 108 GLY A N 1
ATOM 835 C CA . GLY A 1 108 ? 22.497 -1.582 -9.483 1.00 75.44 108 GLY A CA 1
ATOM 836 C C . GLY A 1 108 ? 21.973 -1.289 -8.066 1.00 75.44 108 GLY A C 1
ATOM 837 O O . GLY A 1 108 ? 20.784 -1.089 -7.823 1.00 75.44 108 GLY A O 1
ATOM 838 N N . PHE A 1 109 ? 22.890 -1.210 -7.095 1.00 79.19 109 PHE A N 1
ATOM 839 C CA . PHE A 1 109 ? 22.573 -1.136 -5.656 1.00 79.19 109 PHE A CA 1
ATOM 840 C C . PHE A 1 109 ? 21.800 0.115 -5.188 1.00 79.19 109 PHE A C 1
ATOM 842 O O . PHE A 1 109 ? 21.409 0.191 -4.023 1.00 79.19 109 PHE A O 1
ATOM 849 N N . ARG A 1 110 ? 21.541 1.095 -6.064 1.00 80.56 110 ARG A N 1
ATOM 850 C CA . ARG A 1 110 ? 20.791 2.320 -5.724 1.00 80.56 110 ARG A CA 1
ATOM 851 C C . ARG A 1 110 ? 19.328 2.019 -5.393 1.00 80.56 110 ARG A C 1
ATOM 853 O O . ARG A 1 110 ? 18.781 2.579 -4.446 1.00 80.56 110 ARG A O 1
ATOM 860 N N . VAL A 1 111 ? 18.729 1.096 -6.142 1.00 81.38 111 VAL A N 1
ATOM 861 C CA . VAL A 1 111 ? 17.343 0.643 -5.974 1.00 81.38 111 VAL A CA 1
ATOM 862 C C . VAL A 1 111 ? 17.076 0.089 -4.567 1.00 81.38 111 VAL A C 1
ATOM 864 O O . VAL A 1 111 ? 16.228 0.652 -3.872 1.00 81.38 111 VAL A O 1
ATOM 867 N N . PRO A 1 112 ? 17.779 -0.960 -4.094 1.00 82.12 112 PRO A N 1
ATOM 868 C CA . PRO A 1 112 ? 17.495 -1.556 -2.793 1.00 82.12 112 PRO A CA 1
ATOM 869 C C . PRO A 1 112 ? 17.799 -0.610 -1.634 1.00 82.12 112 PRO A C 1
ATOM 871 O O . PRO A 1 112 ? 17.097 -0.644 -0.628 1.00 82.12 112 PRO A O 1
ATOM 874 N N . LEU A 1 113 ? 18.787 0.280 -1.782 1.00 82.94 113 LEU A N 1
ATOM 875 C CA . LEU A 1 113 ? 19.082 1.305 -0.780 1.00 82.94 113 LEU A CA 1
ATOM 876 C C . LEU A 1 113 ? 17.915 2.275 -0.597 1.00 82.94 113 LEU A C 1
ATOM 878 O O . LEU A 1 113 ? 17.454 2.472 0.523 1.00 82.94 113 LEU A O 1
ATOM 882 N N . ILE A 1 114 ? 17.420 2.873 -1.682 1.00 83.12 114 ILE A N 1
ATOM 883 C CA . ILE A 1 114 ? 16.390 3.917 -1.597 1.00 83.12 114 ILE A CA 1
ATOM 884 C C . ILE A 1 114 ? 15.024 3.310 -1.274 1.00 83.12 114 ILE A C 1
ATOM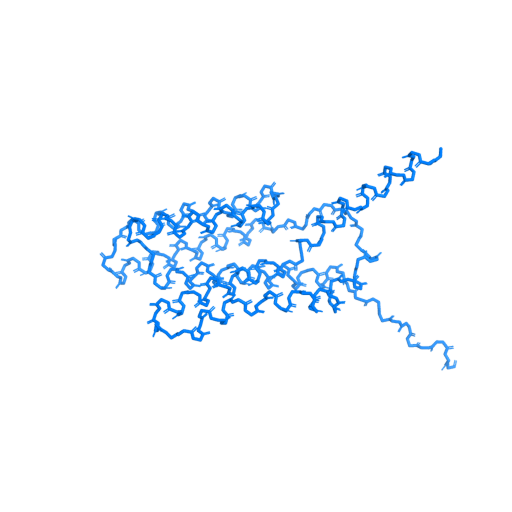 886 O O . ILE A 1 114 ? 14.316 3.821 -0.408 1.00 83.12 114 ILE A O 1
ATOM 890 N N . VAL A 1 115 ? 14.665 2.196 -1.918 1.00 83.25 115 VAL A N 1
ATOM 891 C CA . VAL A 1 115 ? 13.414 1.475 -1.637 1.00 83.25 115 VAL A CA 1
ATOM 892 C C . VAL A 1 115 ? 13.431 0.912 -0.219 1.00 83.25 115 VAL A C 1
ATOM 894 O O . VAL A 1 115 ? 12.434 1.024 0.493 1.00 83.25 115 VAL A O 1
ATOM 897 N N . GLY A 1 116 ? 14.567 0.370 0.223 1.00 82.81 116 GLY A N 1
ATOM 898 C CA . GLY A 1 116 ? 14.766 -0.076 1.596 1.00 82.81 116 GLY A CA 1
ATOM 899 C C . GLY A 1 116 ? 14.626 1.073 2.590 1.00 82.81 116 GLY A C 1
ATOM 900 O O . GLY A 1 116 ? 13.860 0.955 3.538 1.00 82.81 116 GLY A O 1
ATOM 901 N N . LEU A 1 117 ? 15.280 2.215 2.357 1.00 84.62 117 LEU A N 1
ATOM 902 C CA . LEU A 1 117 ? 15.173 3.394 3.224 1.00 84.62 117 LEU A CA 1
ATOM 903 C C . LEU A 1 117 ? 13.745 3.946 3.294 1.00 84.62 117 LEU A C 1
ATOM 905 O O . LEU A 1 117 ? 13.236 4.170 4.393 1.00 84.62 117 LEU A O 1
ATOM 909 N N . LEU A 1 118 ? 13.078 4.144 2.153 1.00 83.69 118 LEU A N 1
ATOM 910 C CA . LEU A 1 118 ? 11.700 4.648 2.109 1.00 83.69 118 LEU A CA 1
ATOM 911 C C . LEU A 1 118 ? 10.712 3.650 2.723 1.00 83.69 118 LEU A C 1
ATOM 913 O O . LEU A 1 118 ? 9.857 4.047 3.515 1.00 83.69 118 LEU A O 1
ATOM 917 N N . GLY A 1 119 ? 10.859 2.359 2.418 1.00 83.00 119 GLY A N 1
ATOM 918 C CA . GLY A 1 119 ? 10.031 1.291 2.973 1.00 83.00 119 GLY A CA 1
ATOM 919 C C . GLY A 1 119 ? 10.217 1.133 4.482 1.00 83.00 119 GLY A C 1
ATOM 920 O O . GLY A 1 119 ? 9.238 1.082 5.222 1.00 83.00 119 GLY A O 1
ATOM 921 N N . LEU A 1 120 ? 11.458 1.133 4.973 1.00 81.56 120 LEU A N 1
ATOM 922 C CA . LEU A 1 120 ? 11.753 1.077 6.408 1.00 81.56 120 LEU A CA 1
ATOM 923 C C . LEU A 1 120 ? 11.264 2.329 7.140 1.00 81.56 120 LEU A C 1
ATOM 925 O O . LEU A 1 120 ? 10.703 2.209 8.226 1.00 81.56 120 LEU A O 1
ATOM 929 N N . SER A 1 121 ? 11.412 3.516 6.547 1.00 81.12 121 SER A N 1
ATOM 930 C CA . SER A 1 121 ? 10.900 4.767 7.121 1.00 81.12 121 SER A CA 1
ATOM 931 C C . SER A 1 121 ? 9.375 4.750 7.237 1.00 81.12 121 SER A C 1
ATOM 933 O O . SER A 1 121 ? 8.830 5.155 8.264 1.00 81.12 121 SER A O 1
ATOM 935 N N . LEU A 1 122 ? 8.685 4.220 6.221 1.00 84.00 122 LEU A N 1
ATOM 936 C CA . LEU A 1 122 ? 7.241 4.010 6.245 1.00 84.00 122 LEU A CA 1
ATOM 937 C C . LEU A 1 122 ? 6.841 3.055 7.378 1.00 84.00 122 LEU A C 1
ATOM 939 O O . LEU A 1 122 ? 5.983 3.387 8.194 1.00 84.00 122 LEU A O 1
ATOM 943 N N . LEU A 1 123 ? 7.491 1.893 7.476 1.00 83.00 123 LEU A N 1
ATOM 944 C CA . LEU A 1 123 ? 7.208 0.900 8.518 1.00 83.00 123 LEU A CA 1
ATOM 945 C C . LEU A 1 123 ? 7.517 1.429 9.926 1.00 83.00 123 LEU A C 1
ATOM 947 O O . LEU A 1 123 ? 6.760 1.166 10.858 1.00 83.00 123 LEU A O 1
ATOM 951 N N . PHE A 1 124 ? 8.574 2.227 10.084 1.00 82.19 124 PHE A N 1
ATOM 952 C CA . PHE A 1 124 ? 8.905 2.891 11.344 1.00 82.19 124 PHE A CA 1
ATOM 953 C C . PHE A 1 124 ? 7.852 3.932 11.740 1.00 82.19 124 PHE A C 1
ATOM 955 O O . PHE A 1 124 ? 7.456 4.008 12.905 1.00 82.19 124 PHE A O 1
ATOM 962 N N . ALA A 1 125 ? 7.345 4.708 10.778 1.00 81.44 125 ALA A N 1
ATOM 963 C CA . ALA A 1 125 ? 6.244 5.635 11.023 1.00 81.44 125 ALA A CA 1
ATOM 964 C C . ALA A 1 125 ? 4.967 4.888 11.459 1.00 81.44 125 ALA A C 1
ATOM 966 O O . ALA A 1 125 ? 4.252 5.345 12.355 1.00 81.44 125 ALA A O 1
ATOM 967 N N . LEU A 1 126 ? 4.706 3.708 10.889 1.00 80.88 126 LEU A N 1
ATOM 968 C CA . LEU A 1 126 ? 3.599 2.851 11.317 1.00 80.88 126 LEU A CA 1
ATOM 969 C C . LEU A 1 126 ? 3.816 2.281 12.735 1.00 80.88 126 LEU A C 1
ATOM 971 O O . LEU A 1 126 ? 2.873 2.295 13.527 1.00 80.88 126 LEU A O 1
ATOM 975 N N . ASP A 1 127 ? 5.037 1.864 13.099 1.00 80.88 127 ASP A N 1
ATOM 976 C CA . ASP A 1 127 ? 5.382 1.379 14.455 1.00 80.88 127 ASP A CA 1
ATOM 977 C C . ASP A 1 127 ? 5.159 2.452 15.532 1.00 80.88 127 ASP A C 1
ATOM 979 O O . ASP A 1 127 ? 4.612 2.183 16.602 1.00 80.88 127 ASP A O 1
ATOM 983 N N . LYS A 1 128 ? 5.520 3.707 15.235 1.00 79.62 128 LYS A N 1
ATOM 984 C CA . LYS A 1 128 ? 5.337 4.846 16.150 1.00 79.62 128 LYS A CA 1
ATOM 985 C C . LYS A 1 128 ? 3.875 5.260 16.343 1.00 79.62 128 LYS A C 1
ATOM 987 O O . LYS A 1 128 ? 3.599 6.134 17.165 1.00 79.62 128 LYS A O 1
ATOM 992 N N . GLY A 1 129 ? 2.938 4.641 15.624 1.00 72.62 129 GLY A N 1
ATOM 993 C CA . GLY A 1 129 ? 1.511 4.914 15.755 1.00 72.62 129 GLY A CA 1
ATOM 994 C C . GLY A 1 129 ? 1.093 6.262 15.169 1.00 72.62 129 GLY A C 1
ATOM 995 O O . GLY A 1 129 ? 0.080 6.824 15.597 1.00 72.62 129 GLY A O 1
ATOM 996 N N . PHE A 1 130 ? 1.853 6.793 14.202 1.00 79.31 130 PHE A N 1
ATOM 997 C CA . PHE A 1 130 ? 1.400 7.941 13.421 1.00 79.31 130 PHE A CA 1
ATOM 998 C C . PHE A 1 130 ? 0.090 7.603 12.696 1.00 79.31 130 PHE A C 1
ATOM 1000 O O . PHE A 1 130 ? -0.209 6.443 12.404 1.00 79.31 130 PHE A O 1
ATOM 1007 N N . ASN A 1 131 ? -0.718 8.627 12.405 1.00 80.75 131 ASN A N 1
ATOM 1008 C CA . ASN A 1 131 ? -1.954 8.425 11.655 1.00 80.75 131 ASN A CA 1
ATOM 1009 C C . ASN A 1 131 ? -1.616 7.865 10.268 1.00 80.75 131 ASN A C 1
ATOM 1011 O O . ASN A 1 131 ? -1.014 8.565 9.456 1.00 80.75 131 ASN A O 1
ATOM 1015 N N . ARG A 1 132 ? -2.036 6.625 10.000 1.00 83.25 132 ARG A N 1
ATOM 1016 C CA . ARG A 1 132 ? -1.754 5.912 8.749 1.00 83.25 132 ARG A CA 1
ATOM 1017 C C . ARG A 1 132 ? -2.168 6.710 7.519 1.00 83.25 132 ARG A C 1
ATOM 1019 O O . ARG A 1 132 ? -1.422 6.754 6.552 1.00 83.25 132 ARG A O 1
ATOM 1026 N N . VAL A 1 133 ? -3.300 7.418 7.585 1.00 84.00 133 VAL A N 1
ATOM 1027 C CA . VAL A 1 133 ? -3.768 8.297 6.500 1.00 84.00 133 VAL A CA 1
ATOM 1028 C C . VAL A 1 133 ? -2.716 9.355 6.177 1.00 84.00 133 VAL A C 1
ATOM 1030 O O . VAL A 1 133 ? -2.343 9.528 5.023 1.00 84.00 133 VAL A O 1
ATOM 1033 N N . THR A 1 134 ? -2.210 10.039 7.206 1.00 84.62 134 THR A N 1
ATOM 1034 C CA . THR A 1 134 ? -1.185 11.079 7.065 1.00 84.62 134 THR A CA 1
ATOM 1035 C C . THR A 1 134 ? 0.132 10.493 6.574 1.00 84.62 134 THR A C 1
ATOM 1037 O O . THR A 1 134 ? 0.762 11.066 5.692 1.00 84.62 134 THR A O 1
ATOM 1040 N N . VAL A 1 135 ? 0.526 9.337 7.112 1.00 88.12 135 VAL A N 1
ATOM 1041 C CA . VAL A 1 135 ? 1.739 8.633 6.694 1.00 88.12 135 VAL A CA 1
ATOM 1042 C C . VAL A 1 135 ? 1.668 8.307 5.201 1.00 88.12 135 VAL A C 1
ATOM 1044 O O . VAL A 1 135 ? 2.560 8.700 4.460 1.00 88.12 135 VAL A O 1
ATOM 1047 N N . TYR A 1 136 ? 0.592 7.683 4.720 1.00 89.38 136 TYR A N 1
ATOM 1048 C CA . TYR A 1 136 ? 0.460 7.346 3.301 1.00 89.38 136 TYR A CA 1
ATOM 1049 C C . TYR A 1 136 ? 0.323 8.570 2.395 1.00 89.38 136 TYR A C 1
ATOM 1051 O O . TYR A 1 136 ? 0.935 8.596 1.330 1.00 89.38 136 TYR A O 1
ATOM 1059 N N . ALA A 1 137 ? -0.410 9.600 2.826 1.00 87.19 137 ALA A N 1
ATOM 1060 C CA . ALA A 1 137 ? -0.555 10.842 2.067 1.00 87.19 137 ALA A CA 1
ATOM 1061 C C . ALA A 1 137 ? 0.787 11.549 1.819 1.00 87.19 137 ALA A C 1
ATOM 1063 O O . ALA A 1 137 ? 0.925 12.251 0.824 1.00 87.19 137 ALA A O 1
ATOM 1064 N N . ILE A 1 138 ? 1.773 11.356 2.700 1.00 89.75 138 ILE A N 1
ATOM 1065 C CA . ILE A 1 138 ? 3.125 11.904 2.542 1.00 89.75 138 ILE A CA 1
ATOM 1066 C C . ILE A 1 138 ? 4.024 10.913 1.797 1.00 89.75 138 ILE A C 1
ATOM 1068 O O . ILE A 1 138 ? 4.652 11.264 0.802 1.00 89.75 138 ILE A O 1
ATOM 1072 N N . PHE A 1 139 ? 4.090 9.662 2.256 1.00 89.50 139 PHE A N 1
ATOM 1073 C CA . PHE A 1 139 ? 5.053 8.689 1.744 1.00 89.50 139 PHE A CA 1
ATOM 1074 C C . PHE A 1 139 ? 4.770 8.241 0.312 1.00 89.50 139 PHE A C 1
ATOM 1076 O O . PHE A 1 139 ? 5.723 8.008 -0.424 1.00 89.50 139 PHE A O 1
ATOM 1083 N N . ILE A 1 140 ? 3.506 8.131 -0.109 1.00 90.12 140 ILE A N 1
ATOM 1084 C CA . ILE A 1 140 ? 3.185 7.668 -1.468 1.00 90.12 140 ILE A CA 1
ATOM 1085 C C . ILE A 1 140 ? 3.631 8.690 -2.523 1.00 90.12 140 ILE A C 1
ATOM 1087 O O . ILE A 1 140 ? 4.362 8.293 -3.432 1.00 90.12 140 ILE A O 1
ATOM 1091 N N . PRO A 1 141 ? 3.286 9.991 -2.425 1.00 90.94 141 PRO A N 1
ATOM 1092 C CA . PRO A 1 141 ? 3.821 10.982 -3.352 1.00 90.94 141 PRO A CA 1
ATOM 1093 C C . PRO A 1 141 ? 5.345 11.021 -3.349 1.00 90.94 141 PRO A C 1
ATOM 1095 O O . PRO A 1 141 ? 5.940 11.017 -4.419 1.00 90.94 141 PRO A O 1
ATOM 1098 N N . LEU A 1 142 ? 5.988 10.993 -2.174 1.00 90.56 142 LEU A N 1
ATOM 1099 C CA . LEU A 1 142 ? 7.452 10.978 -2.096 1.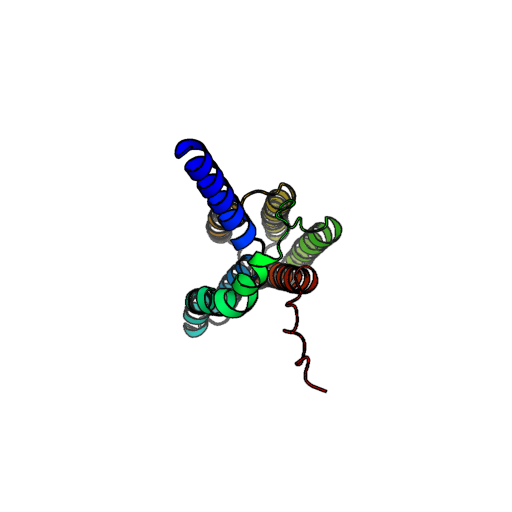00 90.56 142 LEU A CA 1
ATOM 1100 C C . LEU A 1 142 ? 8.048 9.747 -2.785 1.00 90.56 142 LEU A C 1
ATOM 1102 O O . LEU A 1 142 ? 9.025 9.880 -3.516 1.00 90.56 142 LEU A O 1
ATOM 1106 N N . PHE A 1 143 ? 7.447 8.572 -2.599 1.00 89.25 143 PHE A N 1
ATOM 1107 C CA . PHE A 1 143 ? 7.875 7.338 -3.252 1.00 89.25 143 PHE A CA 1
ATOM 1108 C C . PHE A 1 143 ? 7.866 7.470 -4.778 1.00 89.25 143 PHE A C 1
ATOM 1110 O O . PHE A 1 143 ? 8.866 7.145 -5.414 1.00 89.25 143 PHE A O 1
ATOM 1117 N N . PHE A 1 144 ? 6.797 8.015 -5.364 1.00 89.75 144 PHE A N 1
ATOM 1118 C CA . PHE A 1 144 ? 6.733 8.236 -6.811 1.00 89.75 144 PHE A CA 1
ATOM 1119 C C . PHE A 1 144 ? 7.640 9.381 -7.281 1.00 89.75 144 PHE A C 1
ATOM 1121 O O . PHE A 1 144 ? 8.348 9.214 -8.268 1.00 89.75 144 PHE A O 1
ATOM 1128 N N . ILE A 1 145 ? 7.675 10.516 -6.573 1.00 91.06 145 ILE A N 1
ATOM 1129 C CA . ILE A 1 145 ? 8.512 11.674 -6.931 1.00 91.06 145 ILE A CA 1
ATOM 1130 C C . ILE A 1 145 ? 9.987 11.277 -6.949 1.00 91.06 145 ILE A C 1
ATOM 1132 O O . ILE A 1 145 ? 10.653 11.449 -7.969 1.00 91.06 145 ILE A O 1
ATOM 1136 N N . PHE A 1 146 ? 10.505 10.719 -5.852 1.00 88.31 146 PHE A N 1
ATOM 1137 C CA . PHE A 1 146 ? 11.901 10.283 -5.793 1.00 88.31 146 PHE A CA 1
ATOM 1138 C C . PHE A 1 146 ? 12.161 9.102 -6.715 1.00 88.31 146 PHE A C 1
ATOM 1140 O O . PHE A 1 146 ? 13.213 9.037 -7.345 1.00 88.31 146 PHE A O 1
ATOM 1147 N N . GLY A 1 147 ? 11.204 8.184 -6.818 1.00 86.19 147 GLY A N 1
ATOM 1148 C CA . GLY A 1 147 ? 11.375 7.000 -7.630 1.00 86.19 147 GLY A CA 1
ATOM 1149 C C . GLY A 1 147 ? 11.499 7.291 -9.123 1.00 86.19 147 GLY A C 1
ATOM 1150 O O . GLY A 1 147 ? 12.384 6.731 -9.767 1.00 86.19 147 GLY A O 1
ATOM 1151 N N . PHE A 1 148 ? 10.665 8.187 -9.657 1.00 87.12 148 PHE A N 1
ATOM 1152 C CA . PHE A 1 148 ? 10.777 8.639 -11.044 1.00 87.12 148 PHE A CA 1
ATOM 1153 C C . PHE A 1 148 ? 11.973 9.575 -11.249 1.00 87.12 148 PHE A C 1
ATOM 1155 O O . PHE A 1 148 ? 12.676 9.437 -12.242 1.00 87.12 148 PHE A O 1
ATOM 1162 N N . SER A 1 149 ? 12.255 10.485 -10.307 1.00 87.44 149 SER A N 1
ATOM 1163 C CA . SER A 1 149 ? 13.370 11.442 -10.450 1.00 87.44 149 SER A CA 1
ATOM 1164 C C . SER A 1 149 ? 14.744 10.768 -10.476 1.00 87.44 149 SER A C 1
ATOM 1166 O O . SER A 1 149 ? 15.685 11.313 -11.045 1.00 87.44 149 SER A O 1
ATOM 1168 N N . LEU A 1 150 ? 14.873 9.605 -9.835 1.00 86.31 150 LEU A N 1
ATOM 1169 C CA . LEU A 1 150 ? 16.124 8.848 -9.742 1.00 86.31 150 LEU A CA 1
ATOM 1170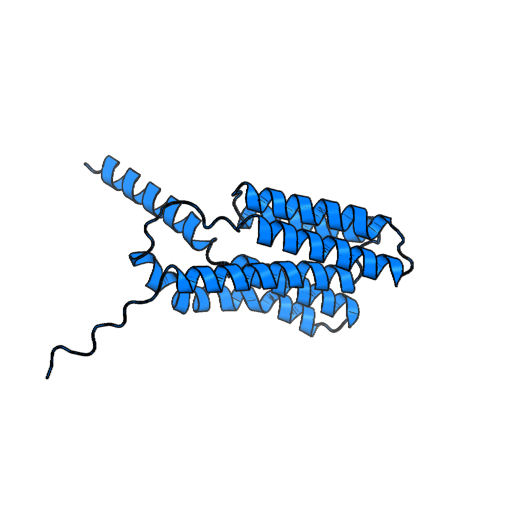 C C . LEU A 1 150 ? 16.149 7.615 -10.658 1.00 86.31 150 LEU A C 1
ATOM 1172 O O . LEU A 1 150 ? 17.100 6.842 -10.581 1.00 86.31 150 LEU A O 1
ATOM 1176 N N . ASP A 1 151 ? 15.114 7.429 -11.484 1.00 84.75 151 ASP A N 1
ATOM 1177 C CA . ASP A 1 151 ? 14.936 6.297 -12.406 1.00 84.75 151 ASP A CA 1
ATOM 1178 C C . ASP A 1 151 ? 15.072 4.913 -11.739 1.00 84.75 151 ASP A C 1
ATOM 1180 O O . ASP A 1 151 ? 15.575 3.947 -12.303 1.00 84.75 151 ASP A O 1
ATOM 1184 N N . ILE A 1 152 ? 14.634 4.813 -10.482 1.00 82.75 152 ILE A N 1
ATOM 1185 C CA . ILE A 1 152 ? 14.716 3.588 -9.669 1.00 82.75 152 ILE A CA 1
ATOM 1186 C C . ILE A 1 152 ? 13.394 2.818 -9.627 1.00 82.75 152 ILE A C 1
ATOM 1188 O O . ILE A 1 152 ? 13.349 1.690 -9.140 1.00 82.75 152 ILE A O 1
ATOM 1192 N N . LEU A 1 153 ? 12.300 3.427 -10.082 1.00 84.94 153 LEU A N 1
ATOM 1193 C CA . LEU A 1 153 ? 10.947 2.911 -9.899 1.00 84.94 153 LEU A CA 1
ATOM 1194 C C . LEU A 1 153 ? 10.574 1.940 -11.026 1.00 84.94 153 LEU A C 1
ATOM 1196 O O . LEU A 1 153 ? 9.857 2.282 -11.962 1.00 84.94 153 LEU A O 1
ATOM 1200 N N . THR A 1 154 ? 11.066 0.705 -10.943 1.00 89.06 154 THR A N 1
ATOM 1201 C CA . THR A 1 154 ? 10.668 -0.347 -11.888 1.00 89.06 154 THR A CA 1
ATOM 1202 C C . THR A 1 154 ? 9.261 -0.868 -11.570 1.00 89.06 154 THR A C 1
ATOM 1204 O O . THR A 1 154 ? 8.861 -0.880 -10.399 1.00 89.06 154 THR A O 1
ATOM 1207 N N . PRO A 1 155 ? 8.510 -1.378 -12.567 1.00 91.75 155 PRO A N 1
ATOM 1208 C CA . PRO A 1 155 ? 7.185 -1.954 -12.332 1.00 91.75 155 PRO A CA 1
ATOM 1209 C C . PRO A 1 155 ? 7.187 -3.025 -11.232 1.00 91.75 155 PRO A C 1
ATOM 1211 O O . PRO A 1 155 ? 6.307 -3.041 -10.373 1.00 91.75 155 PRO A O 1
ATOM 1214 N N . ALA A 1 156 ? 8.225 -3.868 -11.195 1.00 91.75 156 ALA A N 1
ATOM 1215 C CA . ALA A 1 156 ? 8.384 -4.915 -10.190 1.00 91.75 156 ALA A CA 1
ATOM 1216 C C . ALA A 1 156 ? 8.480 -4.361 -8.757 1.00 91.75 156 ALA A C 1
ATOM 1218 O O . ALA A 1 156 ? 7.885 -4.927 -7.844 1.00 91.75 156 ALA A O 1
ATOM 1219 N N . ILE A 1 157 ? 9.178 -3.239 -8.552 1.00 90.56 157 ILE A N 1
ATOM 1220 C CA . ILE A 1 157 ? 9.299 -2.593 -7.234 1.00 90.56 157 ILE A CA 1
ATOM 1221 C C . ILE A 1 157 ? 7.964 -2.010 -6.795 1.00 90.56 157 ILE A C 1
ATOM 1223 O O . ILE A 1 157 ? 7.579 -2.160 -5.637 1.00 90.56 157 ILE A O 1
ATOM 1227 N N . VAL A 1 158 ? 7.249 -1.358 -7.712 1.00 92.19 158 VAL A N 1
ATOM 1228 C CA . VAL A 1 158 ? 5.932 -0.789 -7.413 1.00 92.19 158 VAL A CA 1
ATOM 1229 C C . VAL A 1 158 ? 4.966 -1.902 -7.009 1.00 92.19 158 VAL A C 1
ATOM 1231 O O . VAL A 1 158 ? 4.325 -1.806 -5.965 1.00 92.19 158 VAL A O 1
ATOM 1234 N N . ILE A 1 159 ? 4.934 -3.003 -7.767 1.00 94.75 159 ILE A N 1
ATOM 1235 C CA . ILE A 1 159 ? 4.122 -4.184 -7.440 1.00 94.75 159 ILE A CA 1
ATOM 1236 C C . ILE A 1 159 ? 4.539 -4.779 -6.090 1.00 94.75 159 ILE A C 1
ATOM 1238 O O . ILE A 1 159 ? 3.671 -5.086 -5.278 1.00 94.75 159 ILE A O 1
ATOM 1242 N N . LEU A 1 160 ? 5.841 -4.909 -5.816 1.00 93.31 160 LEU A N 1
ATOM 1243 C CA . LEU A 1 160 ? 6.353 -5.442 -4.552 1.00 93.31 160 LEU A CA 1
ATOM 1244 C C . LEU A 1 160 ? 5.899 -4.597 -3.353 1.00 93.31 160 LEU A C 1
ATOM 1246 O O . LEU A 1 160 ? 5.337 -5.133 -2.400 1.00 93.31 160 LEU A O 1
ATOM 1250 N N . VAL A 1 161 ? 6.115 -3.279 -3.400 1.00 91.69 161 VAL A N 1
ATOM 1251 C CA . VAL A 1 161 ? 5.740 -2.358 -2.314 1.00 91.69 161 VAL A CA 1
ATOM 1252 C C . VAL A 1 161 ? 4.227 -2.360 -2.107 1.00 91.69 161 VAL A C 1
ATOM 1254 O O . VAL A 1 161 ? 3.758 -2.482 -0.972 1.00 91.69 161 VAL A O 1
ATOM 1257 N N . GLY A 1 162 ? 3.458 -2.284 -3.196 1.00 93.62 162 GLY A N 1
ATOM 1258 C CA . GLY A 1 162 ? 2.003 -2.370 -3.139 1.00 93.62 162 GLY A CA 1
ATOM 1259 C C . GLY A 1 162 ? 1.528 -3.700 -2.556 1.00 93.62 162 GLY A C 1
ATOM 1260 O O . GLY A 1 162 ? 0.652 -3.713 -1.696 1.00 93.62 162 GLY A O 1
ATOM 1261 N N . GLY A 1 163 ? 2.146 -4.811 -2.957 1.00 95.56 163 GLY A N 1
ATOM 1262 C CA . GLY A 1 163 ? 1.829 -6.151 -2.473 1.00 95.56 163 GLY A CA 1
ATOM 1263 C C . GLY A 1 163 ? 2.096 -6.316 -0.979 1.00 95.56 163 GLY A C 1
ATOM 1264 O O . GLY A 1 163 ? 1.258 -6.868 -0.268 1.00 95.56 163 GLY A O 1
ATOM 1265 N N . VAL A 1 164 ? 3.210 -5.776 -0.473 1.00 93.19 164 VAL A N 1
ATOM 1266 C CA . VAL A 1 164 ? 3.524 -5.786 0.965 1.00 93.19 164 VAL A CA 1
ATOM 1267 C C . VAL A 1 164 ? 2.500 -4.974 1.761 1.00 93.19 164 VAL A C 1
ATOM 1269 O O . VAL A 1 164 ? 2.000 -5.459 2.776 1.00 93.19 164 VAL A O 1
ATOM 1272 N N . LEU A 1 165 ? 2.133 -3.774 1.299 1.00 92.44 165 LEU A N 1
ATOM 1273 C CA . LEU A 1 165 ? 1.091 -2.966 1.947 1.00 92.44 165 LEU A CA 1
ATOM 1274 C C . LEU A 1 165 ? -0.275 -3.651 1.909 1.00 92.44 165 LEU A C 1
ATOM 1276 O O . LEU A 1 165 ? -0.987 -3.671 2.913 1.00 92.44 165 LEU A O 1
ATOM 1280 N N . MET A 1 166 ? -0.606 -4.275 0.781 1.00 94.62 166 MET A N 1
ATOM 1281 C CA . MET A 1 166 ? -1.841 -5.027 0.620 1.00 94.62 166 MET A CA 1
ATOM 1282 C C . MET A 1 166 ? -1.897 -6.212 1.594 1.00 94.62 166 MET A C 1
ATOM 1284 O O . MET A 1 166 ? -2.900 -6.394 2.282 1.00 94.62 166 MET A O 1
ATOM 1288 N N . GLY A 1 167 ? -0.800 -6.966 1.719 1.00 94.38 167 GLY A N 1
ATOM 1289 C CA . GLY A 1 167 ? -0.665 -8.069 2.672 1.00 94.38 167 GLY A CA 1
ATOM 1290 C C . GLY A 1 167 ? -0.762 -7.619 4.132 1.00 94.38 167 GLY A C 1
ATOM 1291 O O . GLY A 1 167 ? -1.475 -8.242 4.919 1.00 94.38 167 GLY A O 1
ATOM 1292 N N . LEU A 1 168 ? -0.120 -6.500 4.490 1.00 90.88 168 LEU A N 1
ATOM 1293 C CA . LEU A 1 168 ? -0.260 -5.882 5.814 1.00 90.88 168 LEU A CA 1
ATOM 1294 C C . LEU A 1 168 ? -1.711 -5.477 6.099 1.00 90.88 168 LEU A C 1
ATOM 1296 O O . LEU A 1 168 ? -2.208 -5.714 7.200 1.00 90.88 168 LEU A O 1
ATOM 1300 N N . GLY A 1 169 ? -2.406 -4.915 5.110 1.00 91.00 169 GLY A N 1
ATOM 1301 C CA . GLY A 1 169 ? -3.815 -4.558 5.234 1.00 91.00 169 GLY A CA 1
ATOM 1302 C C . GLY A 1 169 ? -4.725 -5.755 5.453 1.00 91.00 169 GLY A C 1
ATOM 1303 O O . GLY A 1 169 ? -5.556 -5.722 6.359 1.00 91.00 169 GLY A O 1
ATOM 1304 N N . ILE A 1 170 ? -4.514 -6.842 4.704 1.00 93.38 170 ILE A N 1
ATOM 1305 C CA . ILE A 1 170 ? -5.233 -8.108 4.909 1.00 93.38 170 ILE A CA 1
ATOM 1306 C C . ILE A 1 170 ? -4.984 -8.631 6.322 1.00 93.38 170 ILE A C 1
ATOM 1308 O O . ILE A 1 170 ? -5.941 -8.931 7.033 1.00 93.38 170 ILE A O 1
ATOM 1312 N N . TYR A 1 171 ? -3.722 -8.696 6.755 1.00 91.88 171 TYR A N 1
ATOM 1313 C CA . TYR A 1 171 ? -3.371 -9.151 8.100 1.00 91.88 171 TYR A CA 1
ATOM 1314 C C . TYR A 1 171 ? -4.095 -8.333 9.180 1.00 91.88 171 TYR A C 1
ATOM 1316 O O . TYR A 1 171 ? -4.689 -8.893 10.103 1.00 91.88 171 TYR A O 1
ATOM 1324 N N . LEU A 1 172 ? -4.092 -7.004 9.053 1.00 88.44 172 LEU A N 1
ATOM 1325 C CA . LEU A 1 172 ? -4.723 -6.116 10.028 1.00 88.44 172 LEU A CA 1
ATOM 1326 C C . LEU A 1 172 ? -6.242 -6.220 10.011 1.00 88.44 172 LEU A C 1
ATOM 1328 O O . LEU A 1 172 ? -6.850 -6.191 11.078 1.00 88.44 172 LEU A O 1
ATOM 1332 N N . PHE A 1 173 ? -6.838 -6.401 8.836 1.00 89.62 173 PHE A N 1
ATOM 1333 C CA . PHE A 1 173 ? -8.271 -6.608 8.696 1.00 89.62 173 PHE A CA 1
ATOM 1334 C C . PHE A 1 173 ? -8.719 -7.938 9.301 1.00 89.62 173 PHE A C 1
ATOM 1336 O O . PHE A 1 173 ? -9.672 -7.966 10.075 1.00 89.62 173 PHE A O 1
ATOM 1343 N N . VAL A 1 174 ? -7.997 -9.030 9.043 1.00 90.06 174 VAL A N 1
ATOM 1344 C CA . VAL A 1 174 ? -8.285 -10.337 9.654 1.00 90.06 174 VAL A CA 1
ATOM 1345 C C . VAL A 1 174 ? -8.139 -10.267 11.173 1.00 90.06 174 VAL A C 1
ATOM 1347 O O . VAL A 1 174 ? -9.045 -10.680 11.894 1.00 90.06 174 VAL A O 1
ATOM 1350 N N . ASN A 1 175 ? -7.050 -9.677 11.670 1.00 86.25 175 ASN A N 1
ATOM 1351 C CA . ASN A 1 175 ? -6.840 -9.497 13.105 1.00 86.25 175 ASN A CA 1
ATOM 1352 C C . ASN A 1 175 ? -7.923 -8.601 13.737 1.00 86.25 175 ASN A C 1
ATOM 1354 O O . ASN A 1 175 ? -8.365 -8.852 14.854 1.00 86.25 175 ASN A O 1
ATOM 1358 N N . PHE A 1 176 ? -8.392 -7.574 13.022 1.00 85.38 176 PHE A N 1
ATOM 1359 C CA . PHE A 1 176 ? -9.516 -6.744 13.455 1.00 85.38 176 PHE A CA 1
ATOM 1360 C C . PHE A 1 176 ? -10.808 -7.564 13.574 1.00 85.38 176 PHE A C 1
ATOM 1362 O O . PHE A 1 176 ? -11.482 -7.484 14.599 1.00 85.38 176 PHE A O 1
ATOM 1369 N N . LEU A 1 177 ? -11.132 -8.386 12.571 1.00 86.81 177 LEU A N 1
ATOM 1370 C CA . LEU A 1 177 ? -12.322 -9.242 12.595 1.00 86.81 177 LEU A CA 1
ATOM 1371 C C . LEU A 1 177 ? -12.271 -10.289 13.715 1.00 86.81 177 LEU A C 1
ATOM 1373 O O . LEU A 1 177 ? -13.293 -10.544 14.343 1.00 86.81 177 LEU A O 1
ATOM 1377 N N . GLN A 1 178 ? -11.097 -10.867 13.980 1.00 86.25 178 GLN A N 1
ATOM 1378 C CA . GLN A 1 178 ? -10.895 -11.828 15.070 1.00 86.25 178 GLN A CA 1
ATOM 1379 C C . GLN A 1 178 ? -10.985 -11.168 16.448 1.00 86.25 178 GLN A C 1
ATOM 1381 O O . GLN A 1 178 ? -11.537 -11.746 17.379 1.00 86.25 178 GLN A O 1
ATOM 1386 N N . LYS A 1 179 ? -10.450 -9.950 16.586 1.00 82.06 179 LYS A N 1
ATOM 1387 C CA . LYS A 1 179 ? -10.472 -9.201 17.846 1.00 82.06 179 LYS A CA 1
ATOM 1388 C C . LYS A 1 179 ? -11.864 -8.666 18.190 1.00 82.06 179 LYS A C 1
ATOM 1390 O O . LYS A 1 179 ? -12.167 -8.493 19.368 1.00 82.06 179 LYS A O 1
ATOM 1395 N N . TYR A 1 180 ? -12.685 -8.391 17.178 1.00 81.75 180 TYR A N 1
ATOM 1396 C CA . TYR A 1 180 ? -14.042 -7.868 17.323 1.00 81.75 180 TYR A CA 1
ATOM 1397 C C . TYR A 1 180 ? -15.044 -8.782 16.592 1.00 81.75 180 TYR A C 1
ATOM 1399 O O . TYR A 1 180 ? -15.537 -8.421 15.518 1.00 81.75 180 TYR A O 1
ATOM 1407 N N . PRO A 1 181 ? -15.328 -9.987 17.124 1.00 79.06 181 PRO A N 1
ATOM 1408 C CA . PRO A 1 181 ? -16.349 -10.859 16.553 1.00 79.06 181 PRO A CA 1
ATOM 1409 C C . PRO A 1 181 ? -17.731 -10.194 16.638 1.00 79.06 181 PRO A C 1
ATOM 1411 O O . PRO A 1 181 ? -17.984 -9.376 17.520 1.00 79.06 181 PRO A O 1
ATOM 1414 N N . LEU A 1 182 ? -18.618 -10.526 15.697 1.00 77.56 182 LEU A N 1
ATOM 1415 C CA . LEU A 1 182 ? -20.039 -10.198 15.836 1.00 77.56 182 LEU A CA 1
ATOM 1416 C C . LEU A 1 182 ? -20.628 -11.200 16.826 1.00 77.56 182 LEU A C 1
ATOM 1418 O O . LEU A 1 182 ? -20.433 -12.401 16.627 1.00 77.56 182 LEU A O 1
ATOM 1422 N N . GLU A 1 183 ? -21.340 -10.739 17.851 1.00 62.59 183 GLU A N 1
ATOM 1423 C CA . GLU A 1 183 ? -22.283 -11.625 18.534 1.00 62.59 183 GLU A CA 1
ATOM 1424 C C . GLU A 1 183 ? -23.257 -12.150 17.475 1.00 62.59 183 GLU A C 1
ATOM 1426 O O . GLU A 1 183 ? -23.759 -11.388 16.644 1.00 62.59 183 GLU A O 1
ATOM 1431 N N . HIS A 1 184 ? -23.449 -13.467 17.442 1.00 55.97 184 HIS A N 1
ATOM 1432 C CA . HIS A 1 184 ? -24.674 -13.985 16.854 1.00 55.97 184 HIS A CA 1
ATOM 1433 C C . HIS A 1 184 ? -25.771 -13.477 17.781 1.00 55.97 184 HIS A C 1
ATOM 1435 O O . HIS A 1 184 ? -25.665 -13.681 18.991 1.00 55.97 184 HIS A O 1
ATOM 1441 N N . GLU A 1 185 ? -26.755 -12.757 17.238 1.00 49.59 185 GLU A N 1
ATOM 1442 C CA . GLU A 1 185 ? -28.042 -12.662 17.921 1.00 49.59 185 GLU A CA 1
ATOM 1443 C C . GLU A 1 185 ? -28.381 -14.094 18.325 1.00 49.59 185 GLU A C 1
ATOM 1445 O O . GLU A 1 185 ? -28.339 -14.988 17.476 1.00 49.59 185 GLU A O 1
ATOM 1450 N N . GLU A 1 186 ? -28.519 -14.312 19.634 1.00 48.31 186 GLU A N 1
ATOM 1451 C CA . GLU A 1 186 ? -28.914 -15.589 20.206 1.00 48.31 186 GLU A CA 1
ATOM 1452 C C . GLU A 1 186 ? -30.029 -16.150 19.325 1.00 48.31 186 GLU A C 1
ATOM 1454 O O . GLU A 1 186 ? -31.071 -15.513 19.165 1.00 48.31 186 GLU A O 1
ATOM 1459 N N . GLU A 1 187 ? -29.762 -17.294 18.685 1.00 50.44 187 GLU A N 1
ATOM 1460 C CA . GLU A 1 187 ? -30.817 -18.129 18.129 1.00 50.44 187 GLU A CA 1
ATOM 1461 C C . GLU A 1 187 ? -31.860 -18.276 19.233 1.00 50.44 187 GLU A C 1
ATOM 1463 O O . GLU A 1 187 ? -31.556 -18.762 20.323 1.00 50.44 187 GLU A O 1
ATOM 1468 N N . ASP A 1 188 ? -33.030 -17.725 18.936 1.00 46.53 188 ASP A N 1
ATOM 1469 C CA . ASP A 1 188 ? -34.218 -17.589 19.752 1.00 46.53 188 ASP A CA 1
ATOM 1470 C C . ASP A 1 188 ? -34.266 -18.441 21.026 1.00 46.53 188 ASP A C 1
ATOM 1472 O O . ASP A 1 188 ? -34.267 -19.675 21.005 1.00 46.53 188 ASP A O 1
ATOM 1476 N N . GLY A 1 189 ? -34.510 -17.750 22.140 1.00 49.34 189 GLY A N 1
ATOM 1477 C CA . GLY A 1 189 ? -35.241 -18.293 23.279 1.00 49.34 189 GLY A CA 1
ATOM 1478 C C . GLY A 1 189 ? -36.673 -18.699 22.903 1.00 49.34 189 GLY A C 1
ATOM 1479 O O . GLY A 1 189 ? -37.631 -18.110 23.399 1.00 49.34 189 GLY A O 1
ATOM 1480 N N . LEU A 1 190 ? -36.809 -19.716 22.048 1.00 48.75 190 LEU A N 1
ATOM 1481 C CA . LEU A 1 190 ? -38.030 -20.453 21.730 1.00 48.75 190 LEU A CA 1
ATOM 1482 C C . LEU A 1 190 ? -37.680 -21.929 21.461 1.00 48.75 190 LEU A C 1
ATOM 1484 O O . LEU A 1 190 ? -37.650 -22.383 20.318 1.00 48.75 190 LEU A O 1
ATOM 1488 N N . ALA A 1 191 ? -37.453 -22.684 22.536 1.00 43.50 191 ALA A N 1
ATOM 1489 C CA . ALA A 1 191 ? -37.664 -24.130 22.583 1.00 43.50 191 ALA A CA 1
ATOM 1490 C C . ALA A 1 191 ? -38.300 -24.500 23.926 1.00 43.50 191 ALA A C 1
ATOM 1492 O O . ALA A 1 191 ? -37.815 -23.988 24.962 1.00 43.50 191 ALA A O 1
#

Sequence (191 aa):
MNDQITEQTKQLRKQYARTFHNDGLLDFFVGWAIVSAGIYLLTSLAIFSFAGWMPILLIAPLKKRFVIPRFGYAKFSKPAAIPRPILIGAGGVILIGSLLVSVLGSQGFRVPLIVGLLGLSLLFALDKGFNRVTVYAIFIPLFFIFGFSLDILTPAIVILVGGVLMGLGIYLFVNFLQKYPLEHEEEDGLA

pLDDT: mean 81.34, std 12.74, range [43.5, 96.69]